Protein AF-A0A395IXB1-F1 (afdb_monomer)

Nearest PDB structures (foldseek):
  1s94-assembly2_B  TM=4.968E-01  e=2.490E+00  Doryteuthis pealeii
  7qx7-assembly1_A  TM=4.124E-01  e=5.876E+00  Bacillus thuringiensis serovar israelensis
  2ap3-assembly1_A  TM=2.739E-01  e=7.040E+00  Staphylococcus aureus subsp. aureus MW2

Solvent-accessible surface area (backbone atoms only — not comparable to full-atom values): 16234 Å² total; per-residue (Å²): 111,73,66,59,57,51,54,52,48,51,44,51,74,68,55,58,34,49,57,77,78,84,78,77,73,70,95,83,60,85,76,54,54,60,57,54,43,51,54,49,51,55,53,42,52,48,25,43,53,53,52,51,48,52,50,52,39,34,54,55,14,61,78,65,77,43,56,46,79,78,56,55,93,56,33,45,28,34,50,63,71,61,66,71,60,71,67,39,90,42,40,69,53,30,52,50,49,51,46,67,74,49,72,83,54,80,64,71,79,50,80,86,55,98,66,72,78,81,81,48,66,14,62,39,53,51,50,49,29,52,77,65,68,50,43,67,82,44,65,92,70,65,49,60,66,56,56,48,57,56,49,44,60,55,44,31,54,46,41,54,48,51,54,61,54,55,69,71,72,74,74,91,66,98,64,64,78,67,54,52,56,56,50,53,53,50,51,53,52,48,54,53,52,52,50,52,51,50,52,51,47,59,58,47,48,56,48,44,73,76,43,75,79,44,63,62,52,39,55,38,50,44,53,49,40,56,50,49,45,57,74,74,44,54,70,70,54,54,49,37,56,74,69,68,45,92,73,81,52,61,74,57,50,64,80,32,80,86,55,61,70,68,58,53,51,52,49,50,52,53,44,51,54,48,50,78,71,90

Foldseek 3Di:
DVVLLVVVVVCVVVVLQPEDDFDDDPLPDDDDLQVLLVVVLVLLVSQVVVLVSLLVQLVVCLVVVHARPDDLVSNQRAHHDDPLLNPDPGSVSNLVCLCVVPVPPCPVVPVSDPGDRPRHGTLSRQLVCLVVVNCVVCQPVADLSSLLSVVNVLLNLLSVLVVQLVVLQDDPDDDPPPSVVSLVVSLVSLVVSVVSLVVSVVSLVSVCVVPVPPPSSLVSLLSSLSSVLSSLDDPVLVVCVVVVPPNPCSRNCSSCVPDDPVVSVVVNVVSVVSNVVD

Structure (mmCIF, N/CA/C/O backbone):
data_AF-A0A395IXB1-F1
#
_entry.id   AF-A0A395IXB1-F1
#
loop_
_atom_site.group_PDB
_atom_site.id
_atom_site.type_symbol
_atom_site.label_atom_id
_atom_site.label_alt_id
_atom_site.label_comp_id
_atom_site.label_asym_id
_atom_site.label_entity_id
_atom_site.label_seq_id
_atom_site.pdbx_PDB_ins_code
_atom_site.Cartn_x
_atom_site.Cartn_y
_atom_site.Cartn_z
_atom_site.occupancy
_atom_site.B_iso_or_equiv
_atom_site.auth_seq_id
_atom_site.auth_comp_id
_atom_site.auth_asym_id
_atom_site.auth_atom_id
_atom_site.pdbx_PDB_model_num
ATOM 1 N N . MET A 1 1 ? -1.616 -18.791 7.287 1.00 59.06 1 MET A N 1
ATOM 2 C CA . MET A 1 1 ? -0.780 -17.790 7.992 1.00 59.06 1 MET A CA 1
ATOM 3 C C . MET A 1 1 ? 0.713 -18.123 8.025 1.00 59.06 1 MET A C 1
ATOM 5 O O . MET A 1 1 ? 1.477 -17.311 7.525 1.00 59.06 1 MET A O 1
ATOM 9 N N . ALA A 1 2 ? 1.160 -19.288 8.520 1.00 69.25 2 ALA A N 1
ATOM 10 C CA . ALA A 1 2 ? 2.601 -19.591 8.654 1.00 69.25 2 ALA A CA 1
ATOM 11 C C . ALA A 1 2 ? 3.404 -19.528 7.332 1.00 69.25 2 ALA A C 1
ATOM 13 O O . ALA A 1 2 ? 4.511 -19.000 7.299 1.00 69.25 2 ALA A O 1
ATOM 14 N N . GLN A 1 3 ? 2.822 -19.999 6.222 1.00 83.19 3 GLN A N 1
ATOM 15 C CA . GLN A 1 3 ? 3.473 -19.970 4.904 1.00 83.19 3 GLN A CA 1
ATOM 16 C C . GLN A 1 3 ? 3.684 -18.542 4.368 1.00 83.19 3 GLN A C 1
ATOM 18 O O . GLN A 1 3 ? 4.728 -18.260 3.793 1.00 83.19 3 GLN A O 1
ATOM 23 N N . ARG A 1 4 ? 2.741 -17.619 4.616 1.00 86.25 4 ARG A N 1
ATOM 24 C CA . ARG A 1 4 ? 2.852 -16.202 4.216 1.00 86.25 4 ARG A CA 1
ATOM 25 C C . ARG A 1 4 ? 4.072 -15.546 4.865 1.00 86.25 4 ARG A C 1
ATOM 27 O O . ARG A 1 4 ? 4.887 -14.959 4.165 1.00 86.25 4 ARG A O 1
ATOM 34 N N . GLY A 1 5 ? 4.233 -15.712 6.179 1.00 87.31 5 GLY A N 1
ATOM 35 C CA . GLY A 1 5 ? 5.394 -15.184 6.904 1.00 87.31 5 GLY A CA 1
ATOM 36 C C . GLY A 1 5 ? 6.724 -15.738 6.381 1.00 87.31 5 GLY A C 1
ATOM 37 O O . GLY A 1 5 ? 7.683 -14.986 6.235 1.00 87.31 5 GLY A O 1
ATOM 38 N N . MET A 1 6 ? 6.768 -17.025 6.020 1.00 90.44 6 MET 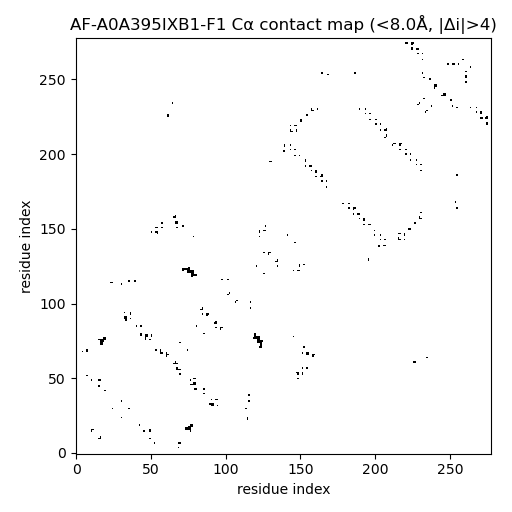A N 1
ATOM 39 C CA . MET A 1 6 ? 7.956 -17.654 5.433 1.00 90.44 6 MET A CA 1
ATOM 40 C C . MET A 1 6 ? 8.351 -17.016 4.092 1.00 90.44 6 MET A C 1
ATOM 42 O O . MET A 1 6 ? 9.514 -16.659 3.914 1.00 90.44 6 MET A O 1
ATOM 46 N N . TYR A 1 7 ? 7.406 -16.829 3.162 1.00 89.88 7 TYR A N 1
ATOM 47 C CA . TYR A 1 7 ? 7.707 -16.221 1.858 1.00 89.88 7 TYR A CA 1
ATOM 48 C C . TYR A 1 7 ? 8.177 -14.767 1.979 1.00 89.88 7 TYR A C 1
ATOM 50 O O . TYR A 1 7 ? 9.114 -14.362 1.294 1.00 89.88 7 TYR A O 1
ATOM 58 N N . LEU A 1 8 ? 7.583 -13.997 2.892 1.00 90.00 8 LEU A N 1
ATOM 59 C CA . LEU A 1 8 ? 7.992 -12.615 3.147 1.00 90.00 8 LEU A CA 1
ATOM 60 C C . LEU A 1 8 ? 9.375 -12.532 3.800 1.00 90.00 8 LEU A C 1
ATOM 62 O O . LEU A 1 8 ? 10.179 -11.675 3.435 1.00 90.00 8 LEU A O 1
ATOM 66 N N . ALA A 1 9 ? 9.694 -13.459 4.707 1.00 90.31 9 ALA A N 1
ATOM 67 C CA . ALA A 1 9 ? 11.038 -13.573 5.260 1.00 90.31 9 ALA A CA 1
ATOM 68 C C . ALA A 1 9 ? 12.064 -13.910 4.167 1.00 90.31 9 ALA A C 1
ATOM 70 O O . ALA A 1 9 ? 13.128 -13.299 4.127 1.00 90.31 9 ALA A O 1
ATOM 71 N N . MET A 1 10 ? 11.742 -14.817 3.235 1.00 92.50 10 MET A N 1
ATOM 72 C CA . MET A 1 10 ? 12.613 -15.110 2.088 1.00 92.50 10 MET A CA 1
ATOM 73 C C . MET A 1 10 ? 12.845 -13.873 1.212 1.00 92.50 10 MET A C 1
ATOM 75 O O . MET A 1 10 ? 13.986 -13.598 0.850 1.00 92.50 10 MET A O 1
ATOM 79 N N . LEU A 1 11 ? 11.788 -13.106 0.916 1.00 90.81 11 LEU A N 1
ATOM 80 C CA . LEU A 1 11 ? 11.875 -11.852 0.160 1.00 90.81 11 LEU A CA 1
ATOM 81 C C . LEU A 1 11 ? 12.828 -10.858 0.846 1.00 90.81 11 LEU A C 1
ATOM 83 O O . LEU A 1 11 ? 13.720 -10.294 0.211 1.00 90.81 11 LEU A O 1
ATOM 87 N N . LYS A 1 12 ? 12.677 -10.694 2.164 1.00 90.19 12 LYS A N 1
ATOM 88 C CA . LYS A 1 12 ? 13.530 -9.832 2.987 1.00 90.19 12 LYS A CA 1
ATOM 89 C C . LYS A 1 12 ? 14.984 -10.305 3.006 1.00 90.19 12 LYS A C 1
ATOM 91 O O . LYS A 1 12 ? 15.882 -9.510 2.758 1.00 90.19 12 LYS A O 1
ATOM 96 N N . HIS A 1 13 ? 15.229 -11.589 3.262 1.00 91.56 13 HIS A N 1
ATOM 97 C CA . HIS A 1 13 ? 16.582 -12.149 3.338 1.00 91.56 13 HIS A CA 1
ATOM 98 C C . HIS A 1 13 ? 17.301 -12.194 1.986 1.00 91.56 13 HIS A C 1
ATOM 100 O O . HIS A 1 13 ? 18.528 -12.178 1.955 1.00 91.56 13 HIS A O 1
ATOM 106 N N . ALA A 1 14 ? 16.563 -12.182 0.875 1.00 91.31 14 ALA A N 1
ATOM 107 C CA . ALA A 1 14 ? 17.122 -11.979 -0.459 1.00 91.31 14 ALA A CA 1
ATOM 108 C C . ALA A 1 14 ? 17.557 -10.518 -0.720 1.00 91.31 14 ALA A C 1
ATOM 110 O O . ALA A 1 14 ? 17.950 -10.189 -1.840 1.00 91.31 14 ALA A O 1
ATOM 111 N N . GLY A 1 15 ? 17.451 -9.633 0.280 1.00 88.50 15 GLY A N 1
ATOM 112 C CA . GLY A 1 15 ? 17.802 -8.219 0.181 1.00 88.50 15 GLY A CA 1
ATOM 113 C C . GLY A 1 15 ? 16.864 -7.444 -0.733 1.00 88.50 15 GLY A C 1
ATOM 114 O O . GLY A 1 15 ? 17.234 -6.377 -1.204 1.00 88.50 15 GLY A O 1
ATOM 115 N N . MET A 1 16 ? 15.669 -7.968 -1.045 1.00 88.62 16 MET A N 1
ATOM 116 C CA . MET A 1 16 ? 14.826 -7.405 -2.102 1.00 88.62 16 MET A CA 1
ATOM 117 C C . MET A 1 16 ? 14.169 -6.075 -1.740 1.00 88.62 16 MET A C 1
ATOM 119 O O . MET A 1 16 ? 13.825 -5.348 -2.665 1.00 88.62 16 MET A O 1
ATOM 123 N N . LEU A 1 17 ? 14.025 -5.770 -0.445 1.00 87.56 17 LEU A N 1
ATOM 124 C CA . LEU A 1 17 ? 13.373 -4.554 0.063 1.00 87.56 17 LEU A CA 1
ATOM 125 C C . LEU A 1 17 ? 14.317 -3.339 0.125 1.00 87.56 17 LEU A C 1
ATOM 127 O O . LEU A 1 17 ? 13.860 -2.201 0.216 1.00 87.56 17 LEU A O 1
ATOM 131 N N . GLU A 1 18 ? 15.624 -3.579 0.020 1.00 86.56 18 GLU A N 1
ATOM 132 C CA . GLU A 1 18 ? 16.673 -2.558 0.076 1.00 86.56 18 GLU A CA 1
ATOM 133 C C . GLU A 1 18 ? 16.588 -1.576 -1.109 1.00 86.56 18 GLU A C 1
ATOM 135 O O . GLU A 1 18 ? 16.071 -1.942 -2.177 1.00 86.56 18 GLU A O 1
ATOM 140 N N . PRO A 1 19 ? 17.092 -0.337 -0.953 1.00 82.50 19 PRO A N 1
ATOM 141 C CA . PRO A 1 19 ? 17.104 0.642 -2.030 1.00 82.50 19 PRO A CA 1
ATOM 142 C C . PRO A 1 19 ? 18.033 0.189 -3.162 1.00 82.50 19 PRO A C 1
ATOM 144 O O . PRO A 1 19 ? 19.061 -0.455 -2.940 1.00 82.50 19 PRO A O 1
ATOM 147 N N . HIS A 1 20 ? 17.695 0.546 -4.404 1.00 73.25 20 HIS A N 1
ATOM 148 C CA . HIS A 1 20 ? 18.580 0.256 -5.535 1.00 73.25 20 HIS A CA 1
ATOM 149 C C . HIS A 1 20 ? 19.825 1.137 -5.445 1.00 73.25 20 HIS A C 1
ATOM 151 O O . HIS A 1 20 ? 19.722 2.362 -5.450 1.00 73.25 20 HIS A O 1
ATOM 157 N N . ILE A 1 21 ? 21.008 0.519 -5.426 1.00 66.62 21 ILE A N 1
ATOM 158 C CA . ILE A 1 21 ? 22.278 1.247 -5.520 1.00 66.62 21 ILE A CA 1
ATOM 159 C C . ILE A 1 21 ? 22.315 1.962 -6.884 1.00 66.62 21 ILE A C 1
ATOM 161 O O . ILE A 1 21 ? 22.186 1.286 -7.918 1.00 66.62 21 ILE A O 1
ATOM 165 N N . PRO A 1 22 ? 22.494 3.298 -6.926 1.00 59.03 22 PRO A N 1
ATOM 166 C CA . PRO A 1 22 ? 22.710 4.016 -8.173 1.00 59.03 22 PRO A CA 1
ATOM 167 C C . PRO A 1 22 ? 23.957 3.436 -8.839 1.00 59.03 22 PRO A C 1
ATOM 169 O O . PRO A 1 22 ? 25.045 3.472 -8.271 1.00 59.03 22 PRO A O 1
ATOM 172 N N . MET A 1 23 ? 23.802 2.854 -10.029 1.00 53.38 23 MET A N 1
ATOM 173 C CA . MET A 1 23 ? 24.979 2.521 -10.829 1.00 53.38 23 MET A CA 1
ATOM 174 C C . MET A 1 23 ? 25.344 3.794 -11.563 1.00 53.38 23 MET A C 1
ATOM 176 O O . MET A 1 23 ? 24.626 4.183 -12.480 1.00 53.38 23 MET A O 1
ATOM 180 N N . THR A 1 24 ? 26.436 4.425 -11.154 1.00 47.69 24 THR A N 1
ATOM 181 C CA . THR A 1 24 ? 27.186 5.307 -12.036 1.00 47.69 24 THR A CA 1
ATOM 182 C C . THR A 1 24 ? 27.870 4.409 -13.071 1.00 47.69 24 THR A C 1
ATOM 184 O O . THR A 1 24 ? 28.713 3.586 -12.695 1.00 47.69 24 THR A O 1
ATOM 187 N N . PRO A 1 25 ? 27.489 4.451 -14.361 1.00 47.03 25 PRO A N 1
ATOM 188 C CA . PRO A 1 25 ? 28.315 3.822 -15.381 1.00 47.03 25 PRO A CA 1
ATOM 189 C C . PRO A 1 25 ? 29.712 4.457 -15.319 1.00 47.03 25 PRO A C 1
ATOM 191 O O . PRO A 1 25 ? 29.857 5.647 -15.036 1.00 47.03 25 PRO A O 1
ATOM 194 N N . SER A 1 26 ? 30.766 3.659 -15.502 1.00 41.69 26 SER A N 1
ATOM 195 C CA . SER A 1 26 ? 32.121 4.203 -15.528 1.00 41.69 26 SER A CA 1
ATOM 196 C C . SER A 1 26 ? 32.222 5.235 -16.656 1.00 41.69 26 SER A C 1
ATOM 198 O O . SER A 1 26 ? 31.863 4.968 -17.799 1.00 41.69 26 SER A O 1
ATOM 200 N N . PHE A 1 27 ? 32.712 6.424 -16.308 1.00 45.59 27 PHE A N 1
ATOM 201 C CA . PHE A 1 27 ? 32.701 7.668 -17.092 1.00 45.59 27 PHE A CA 1
ATOM 202 C C . PHE A 1 27 ? 33.426 7.649 -18.459 1.00 45.59 27 PHE A C 1
ATOM 204 O O . PHE A 1 27 ? 33.609 8.708 -19.054 1.00 45.59 27 PHE A O 1
ATOM 211 N N . ASN A 1 28 ? 33.846 6.494 -18.984 1.00 45.03 28 ASN A N 1
ATOM 212 C CA . ASN A 1 28 ? 34.729 6.432 -20.154 1.00 45.03 28 ASN A CA 1
ATOM 213 C C . ASN A 1 28 ? 34.104 5.866 -21.439 1.00 45.03 28 ASN A C 1
ATOM 215 O O . ASN A 1 28 ? 34.726 5.996 -22.489 1.00 45.03 28 ASN A O 1
ATOM 219 N N . GLU A 1 29 ? 32.892 5.305 -21.416 1.00 50.97 29 GLU A N 1
ATOM 220 C CA . GLU A 1 29 ? 32.213 4.842 -22.637 1.00 50.97 29 GLU A CA 1
ATOM 221 C C . GLU A 1 29 ? 30.747 5.280 -22.651 1.00 50.97 29 GLU A C 1
ATOM 223 O O . GLU A 1 29 ? 30.056 5.204 -21.636 1.00 50.97 29 GLU A O 1
ATOM 228 N N . ALA A 1 30 ? 30.265 5.742 -23.813 1.00 58.19 30 ALA A N 1
ATOM 229 C CA . ALA A 1 30 ? 28.853 6.054 -24.003 1.00 58.19 30 ALA A CA 1
ATOM 230 C C . ALA A 1 30 ? 28.021 4.815 -23.621 1.00 58.19 30 ALA A C 1
ATOM 232 O O . ALA A 1 30 ? 28.254 3.736 -24.179 1.00 58.19 30 ALA A O 1
ATOM 233 N N . PRO A 1 31 ? 27.083 4.924 -22.665 1.00 63.62 31 PRO A N 1
ATOM 234 C CA . PRO A 1 31 ? 26.408 3.757 -22.133 1.00 63.62 31 PRO A CA 1
ATOM 235 C C . PRO A 1 31 ? 25.598 3.091 -23.245 1.00 63.62 31 PRO A C 1
ATOM 237 O O . PRO A 1 31 ? 24.709 3.699 -23.839 1.00 63.62 31 PRO A O 1
ATOM 240 N N . ASN A 1 32 ? 25.915 1.827 -23.537 1.00 77.75 32 ASN A N 1
ATOM 241 C CA . ASN A 1 32 ? 25.160 1.033 -24.497 1.00 77.75 32 ASN A CA 1
ATOM 242 C C . ASN A 1 32 ? 23.678 1.015 -24.061 1.00 77.75 32 ASN A C 1
ATOM 244 O O . ASN A 1 32 ? 23.389 0.490 -22.978 1.00 77.75 32 ASN A O 1
ATOM 248 N N . PRO A 1 33 ? 22.735 1.545 -24.868 1.00 76.94 33 PRO A N 1
ATOM 249 C CA . PRO A 1 33 ? 21.327 1.642 -24.479 1.00 76.94 33 PRO A CA 1
ATOM 250 C C . PRO A 1 33 ? 20.730 0.270 -24.151 1.00 76.94 33 PRO A C 1
ATOM 252 O O . PRO A 1 33 ? 19.896 0.155 -23.258 1.00 76.94 33 PRO A O 1
ATOM 255 N N . GLU A 1 34 ? 21.218 -0.788 -24.803 1.00 86.12 34 GLU A N 1
ATOM 256 C CA . GLU A 1 34 ? 20.822 -2.171 -24.532 1.00 86.12 34 GLU A CA 1
ATOM 257 C C . GLU A 1 34 ? 21.245 -2.637 -23.131 1.00 86.12 34 GLU A C 1
ATOM 259 O O . GLU A 1 34 ? 20.500 -3.343 -22.451 1.00 86.12 34 GLU A O 1
ATOM 264 N N . MET A 1 35 ? 22.432 -2.230 -22.674 1.00 83.31 35 MET A N 1
ATOM 265 C CA . MET A 1 35 ? 22.921 -2.564 -21.336 1.00 83.31 35 MET A CA 1
ATOM 266 C C . MET A 1 35 ? 22.128 -1.813 -20.263 1.00 83.31 35 MET A C 1
ATOM 268 O O . MET A 1 35 ? 21.673 -2.424 -19.296 1.00 83.31 35 MET A O 1
ATOM 272 N N . VAL A 1 36 ? 21.908 -0.509 -20.455 1.00 81.94 36 VAL A N 1
ATOM 273 C CA . VAL A 1 36 ? 21.129 0.324 -19.522 1.00 81.94 36 VAL A CA 1
ATOM 274 C C . VAL A 1 36 ? 19.695 -0.180 -19.409 1.00 81.94 36 VAL A C 1
ATOM 276 O O . VAL A 1 36 ? 19.193 -0.351 -18.298 1.00 81.94 36 VAL A O 1
ATOM 279 N N . TRP A 1 37 ? 19.059 -0.489 -20.540 1.00 84.75 37 TRP A N 1
ATOM 280 C CA . TRP A 1 37 ? 17.705 -1.029 -20.560 1.00 84.75 37 TRP A CA 1
ATOM 281 C C . TRP A 1 37 ? 17.616 -2.380 -19.840 1.00 84.75 37 TRP A C 1
ATOM 283 O O . TRP A 1 37 ? 16.707 -2.582 -19.038 1.00 84.75 37 TRP A O 1
ATOM 293 N N . LYS A 1 38 ? 18.589 -3.284 -20.030 1.00 88.12 38 LYS A N 1
ATOM 294 C CA . LYS A 1 38 ? 18.637 -4.566 -19.303 1.00 88.12 38 LYS A CA 1
ATOM 295 C C . LYS A 1 38 ? 18.803 -4.388 -17.798 1.00 88.12 38 LYS A C 1
ATOM 297 O O . LYS A 1 38 ? 18.125 -5.078 -17.039 1.00 88.12 38 LYS A O 1
ATOM 302 N N . ILE A 1 39 ? 19.674 -3.479 -17.360 1.00 85.19 39 ILE A N 1
ATOM 303 C CA . ILE A 1 39 ? 19.847 -3.166 -15.934 1.00 85.19 39 ILE A CA 1
ATOM 304 C C . ILE A 1 39 ? 18.542 -2.613 -15.358 1.00 85.19 39 ILE A C 1
ATOM 306 O O . ILE A 1 39 ? 18.077 -3.088 -14.319 1.00 85.19 39 ILE A O 1
ATOM 310 N N . TRP A 1 40 ? 17.935 -1.641 -16.045 1.00 86.69 40 TRP A N 1
ATOM 311 C CA . TRP A 1 40 ? 16.648 -1.076 -15.655 1.00 86.69 40 TRP A CA 1
ATOM 312 C C . TRP A 1 40 ? 15.576 -2.167 -15.554 1.00 86.69 40 TRP A C 1
ATOM 314 O O . TRP A 1 40 ? 14.915 -2.270 -14.528 1.00 86.69 40 TRP A O 1
ATOM 324 N N . LEU A 1 41 ? 15.484 -3.059 -16.543 1.00 89.44 41 LEU A N 1
ATOM 325 C CA . LEU A 1 41 ? 14.510 -4.148 -16.566 1.00 89.44 41 LEU A CA 1
ATOM 326 C C . LEU A 1 41 ? 14.665 -5.100 -15.369 1.00 89.44 41 LEU A C 1
ATOM 328 O O . LEU A 1 41 ? 13.669 -5.570 -14.825 1.00 89.44 41 LEU A O 1
ATOM 332 N N . GLN A 1 42 ? 15.897 -5.398 -14.942 1.00 89.44 42 GLN A N 1
ATOM 333 C CA . GLN A 1 42 ? 16.133 -6.228 -13.753 1.00 89.44 42 GLN A CA 1
ATOM 334 C C . GLN A 1 42 ? 15.704 -5.524 -12.461 1.00 89.44 42 GLN A C 1
ATOM 336 O O . GLN A 1 42 ? 15.101 -6.151 -11.588 1.00 89.44 42 GLN A O 1
ATOM 341 N N . ARG A 1 43 ? 15.966 -4.218 -12.349 1.00 87.62 43 ARG A N 1
ATOM 342 C CA . ARG A 1 43 ? 15.501 -3.407 -11.214 1.00 87.62 43 ARG A CA 1
ATOM 343 C C . ARG A 1 43 ? 13.979 -3.327 -11.175 1.00 87.62 43 ARG A C 1
ATOM 345 O O . ARG A 1 43 ? 13.389 -3.557 -10.125 1.00 87.62 43 ARG A O 1
ATOM 352 N N . GLU A 1 44 ? 13.363 -3.093 -12.326 1.00 90.44 44 GLU A N 1
ATOM 353 C CA . GLU A 1 44 ? 11.915 -2.989 -12.483 1.00 90.44 44 GLU A CA 1
ATOM 354 C C . GLU A 1 44 ? 11.214 -4.311 -12.143 1.00 90.44 44 GLU A C 1
ATOM 356 O O . GLU A 1 44 ? 10.241 -4.323 -11.390 1.00 90.44 44 GLU A O 1
ATOM 361 N N . LYS A 1 45 ? 11.765 -5.451 -12.591 1.00 91.50 45 LYS A N 1
ATOM 362 C CA . LYS A 1 45 ? 11.311 -6.797 -12.188 1.00 91.50 45 LYS A CA 1
ATOM 363 C C . LYS A 1 45 ? 11.276 -6.959 -10.674 1.00 91.50 45 LYS A C 1
ATOM 365 O O . LYS A 1 45 ? 10.293 -7.461 -10.130 1.00 91.50 45 LYS A O 1
ATOM 370 N N . ARG A 1 46 ? 12.352 -6.545 -10.001 1.00 91.31 46 ARG A N 1
ATOM 371 C CA . ARG A 1 46 ? 12.463 -6.620 -8.544 1.00 91.31 46 ARG A CA 1
ATOM 372 C C . ARG A 1 46 ? 11.444 -5.708 -7.863 1.00 91.31 46 ARG A C 1
ATOM 374 O O . ARG A 1 46 ? 10.729 -6.190 -6.990 1.00 91.31 46 ARG A O 1
ATOM 381 N N . SER A 1 47 ? 11.340 -4.446 -8.281 1.00 92.19 47 SER A N 1
ATOM 382 C CA . SER A 1 47 ? 10.361 -3.496 -7.739 1.00 92.19 47 SER A CA 1
ATOM 383 C C . SER A 1 47 ? 8.933 -4.028 -7.880 1.00 92.19 47 SER A C 1
ATOM 385 O O . SER A 1 47 ? 8.225 -4.158 -6.883 1.00 92.19 47 SER A O 1
ATOM 387 N N . ARG A 1 48 ? 8.530 -4.449 -9.085 1.00 94.00 48 ARG A N 1
ATOM 388 C CA . ARG A 1 48 ? 7.202 -5.036 -9.338 1.00 94.00 48 ARG A CA 1
ATOM 389 C C . ARG A 1 48 ? 6.926 -6.255 -8.465 1.00 94.00 48 ARG A C 1
ATOM 391 O O . ARG A 1 48 ? 5.845 -6.360 -7.897 1.00 94.00 48 ARG A O 1
ATOM 398 N N . LEU A 1 49 ? 7.901 -7.152 -8.308 1.00 93.62 49 LEU A N 1
ATOM 399 C CA . LEU A 1 49 ? 7.745 -8.332 -7.458 1.00 93.62 49 LEU A CA 1
ATOM 400 C C . LEU A 1 49 ? 7.534 -7.958 -5.983 1.00 93.62 49 LEU A C 1
ATOM 402 O O . LEU A 1 49 ? 6.626 -8.495 -5.353 1.00 93.62 49 LEU A O 1
ATOM 406 N N . VAL A 1 50 ? 8.325 -7.027 -5.442 1.00 94.25 50 VAL A N 1
ATOM 407 C CA . VAL A 1 50 ? 8.178 -6.559 -4.052 1.00 94.25 50 VAL A CA 1
ATOM 408 C C . VAL A 1 50 ? 6.803 -5.937 -3.830 1.00 94.25 50 VAL A C 1
ATOM 410 O O . VAL A 1 50 ? 6.100 -6.322 -2.899 1.00 94.25 50 VAL A O 1
ATOM 413 N N . TYR A 1 51 ? 6.381 -5.022 -4.701 1.00 95.12 51 TYR A N 1
ATOM 414 C CA . TYR A 1 51 ? 5.109 -4.323 -4.527 1.00 95.12 51 TYR A CA 1
ATOM 415 C C . TYR A 1 51 ? 3.883 -5.202 -4.797 1.00 95.12 51 TYR A C 1
ATOM 417 O O . TYR A 1 51 ? 2.857 -5.016 -4.147 1.00 95.12 51 TYR A O 1
ATOM 425 N N . ASN A 1 52 ? 4.000 -6.229 -5.643 1.00 94.38 52 ASN A N 1
ATOM 426 C CA . ASN A 1 52 ? 2.978 -7.273 -5.738 1.00 94.38 52 ASN A CA 1
ATOM 427 C C . ASN A 1 52 ? 2.822 -8.025 -4.410 1.00 94.38 52 ASN A C 1
ATOM 429 O O . ASN A 1 52 ? 1.698 -8.271 -3.977 1.00 94.38 52 ASN A O 1
ATOM 433 N N . TRP A 1 53 ? 3.927 -8.341 -3.725 1.00 94.44 53 TRP A N 1
ATOM 434 C CA . TRP A 1 53 ? 3.858 -8.933 -2.388 1.00 94.44 53 TRP A CA 1
ATOM 435 C C . TRP A 1 53 ? 3.246 -7.984 -1.361 1.00 94.44 53 TRP A C 1
ATOM 437 O O . TRP A 1 53 ? 2.488 -8.456 -0.527 1.00 94.44 53 TRP A O 1
ATOM 447 N N . VAL A 1 54 ? 3.501 -6.674 -1.440 1.00 95.12 54 VAL A N 1
ATOM 448 C CA . VAL A 1 54 ? 2.846 -5.670 -0.576 1.00 95.12 54 VAL A CA 1
ATOM 449 C C . VAL A 1 54 ? 1.328 -5.669 -0.764 1.00 95.12 54 VAL A C 1
ATOM 451 O O . VAL A 1 54 ? 0.594 -5.666 0.223 1.00 95.12 54 VAL A O 1
ATOM 454 N N . ILE A 1 55 ? 0.851 -5.737 -2.010 1.00 94.50 55 ILE A N 1
ATOM 455 C CA . ILE A 1 55 ? -0.585 -5.809 -2.317 1.00 94.50 55 ILE A CA 1
ATOM 456 C C . ILE A 1 55 ? -1.195 -7.099 -1.759 1.00 94.50 55 ILE A C 1
ATOM 458 O O . ILE A 1 55 ? -2.184 -7.047 -1.031 1.00 94.50 55 ILE A O 1
ATOM 462 N N . VAL A 1 56 ? -0.579 -8.252 -2.039 1.00 93.75 56 VAL A N 1
ATOM 463 C CA . VAL A 1 56 ? -1.057 -9.555 -1.547 1.00 93.75 56 VAL A CA 1
ATOM 464 C C . VAL A 1 56 ? -1.052 -9.603 -0.017 1.00 93.75 56 VAL A C 1
ATOM 466 O O . VAL A 1 56 ? -1.994 -10.103 0.595 1.00 93.75 56 VAL A O 1
ATOM 469 N N . ASP A 1 57 ? -0.002 -9.070 0.610 1.00 94.50 57 ASP A N 1
ATOM 470 C CA . ASP A 1 57 ? 0.128 -8.957 2.060 1.00 94.50 57 ASP A CA 1
ATOM 471 C C . ASP A 1 57 ? -1.033 -8.151 2.652 1.00 94.50 57 ASP A C 1
ATOM 473 O O . ASP A 1 57 ? -1.679 -8.608 3.593 1.00 94.50 57 ASP A O 1
ATOM 477 N N . GLN A 1 58 ? -1.345 -6.996 2.062 1.00 94.12 58 GLN A N 1
ATOM 478 C CA . GLN A 1 58 ? -2.442 -6.138 2.495 1.00 94.12 58 GLN A CA 1
ATOM 479 C C . GLN A 1 58 ? -3.808 -6.811 2.351 1.00 94.12 58 GLN A C 1
ATOM 481 O O . GLN A 1 58 ? -4.575 -6.824 3.314 1.00 94.12 58 GLN A O 1
ATOM 486 N N . GLU A 1 59 ? -4.112 -7.347 1.168 1.00 91.94 59 GLU A N 1
ATOM 487 C CA . GLU A 1 59 ? -5.417 -7.937 0.857 1.00 91.94 59 GLU A CA 1
ATOM 488 C C . GLU A 1 59 ? -5.685 -9.144 1.763 1.00 91.94 59 GLU A C 1
ATOM 490 O O . GLU A 1 59 ? -6.719 -9.199 2.427 1.00 91.94 59 GLU A O 1
ATOM 495 N N . LEU A 1 60 ? -4.715 -10.058 1.901 1.00 91.75 60 LEU A N 1
ATOM 496 C CA . LEU A 1 60 ? -4.831 -11.191 2.826 1.00 91.75 60 LEU A CA 1
ATOM 497 C C . LEU A 1 60 ? -4.997 -10.733 4.275 1.00 91.75 60 LEU A C 1
ATOM 499 O O . LEU A 1 60 ? -5.769 -11.326 5.026 1.00 91.75 60 LEU A O 1
ATOM 503 N N . SER A 1 61 ? -4.271 -9.695 4.684 1.00 91.38 61 SER A N 1
ATOM 504 C CA . SER A 1 61 ? -4.418 -9.134 6.023 1.00 91.38 61 SER A CA 1
ATOM 505 C C . SER A 1 61 ? -5.812 -8.594 6.281 1.00 91.38 61 SER A C 1
ATOM 507 O O . SER A 1 61 ? -6.369 -8.863 7.341 1.00 91.38 61 SER A O 1
ATOM 509 N N . LEU A 1 62 ? -6.382 -7.896 5.303 1.00 88.00 62 LEU A N 1
ATOM 510 C CA . LEU A 1 62 ? -7.710 -7.308 5.394 1.00 88.00 62 LEU A CA 1
ATOM 511 C C . LEU A 1 62 ? -8.787 -8.393 5.506 1.00 88.00 62 LEU A C 1
ATOM 513 O O . LEU A 1 62 ? -9.631 -8.322 6.392 1.00 88.00 62 LEU A O 1
ATOM 517 N N . PHE A 1 63 ? -8.704 -9.446 4.685 1.00 84.69 63 PHE A N 1
ATOM 518 C CA . PHE A 1 63 ? -9.640 -10.579 4.739 1.00 84.69 63 PHE A CA 1
ATOM 519 C C . PHE A 1 63 ? -9.586 -11.371 6.044 1.00 84.69 63 PHE A C 1
ATOM 521 O O . PHE A 1 63 ? -10.567 -12.008 6.423 1.00 84.69 63 PHE A O 1
ATOM 528 N N . HIS A 1 64 ? -8.438 -11.373 6.712 1.00 84.75 64 HIS A N 1
ATOM 529 C CA . HIS A 1 64 ? -8.246 -12.099 7.960 1.00 84.75 64 HIS A CA 1
ATOM 530 C C . HIS A 1 64 ? -8.306 -11.208 9.203 1.00 84.75 64 HIS A C 1
ATOM 532 O O . HIS A 1 64 ? -8.037 -11.711 10.290 1.00 84.75 64 HIS A O 1
ATOM 538 N N . ASP A 1 65 ? -8.616 -9.919 9.046 1.00 82.25 65 ASP A N 1
ATOM 539 C CA . ASP A 1 65 ? -8.603 -8.921 10.121 1.00 82.25 65 ASP A CA 1
ATOM 540 C C . ASP A 1 65 ? -7.287 -8.936 10.934 1.00 82.25 65 ASP A C 1
ATOM 542 O O . ASP A 1 65 ? -7.248 -8.986 12.163 1.00 82.25 65 ASP A O 1
ATOM 546 N N . THR A 1 66 ? -6.158 -8.963 10.219 1.00 87.31 66 THR A N 1
ATOM 547 C CA . THR A 1 66 ? -4.805 -8.985 10.800 1.00 87.31 66 THR A CA 1
ATOM 548 C C . THR A 1 66 ? -3.958 -7.848 10.252 1.00 87.31 66 THR A C 1
ATOM 550 O O . THR A 1 66 ? -4.112 -7.450 9.102 1.00 87.31 66 THR A O 1
ATOM 553 N N . ALA A 1 67 ? -2.989 -7.365 11.031 1.00 89.56 67 ALA A N 1
ATOM 554 C CA . ALA A 1 67 ? -2.035 -6.372 10.542 1.00 89.56 67 ALA A CA 1
ATOM 555 C C . ALA A 1 67 ? -1.215 -6.925 9.354 1.00 89.56 67 ALA A C 1
ATOM 557 O O . ALA A 1 67 ? -0.820 -8.097 9.390 1.00 89.56 67 ALA A O 1
ATOM 558 N N . PRO A 1 68 ? -0.944 -6.119 8.307 1.00 93.00 68 PRO A N 1
ATOM 559 C CA . PRO A 1 68 ? 0.057 -6.443 7.294 1.00 93.00 68 PRO A CA 1
ATOM 560 C C . PRO A 1 68 ? 1.411 -6.788 7.929 1.00 93.00 68 PRO A C 1
ATOM 562 O O . PRO A 1 68 ? 1.791 -6.202 8.943 1.00 93.00 68 PRO A O 1
ATOM 565 N N . ILE A 1 69 ? 2.128 -7.751 7.347 1.00 92.25 69 ILE A N 1
ATOM 566 C CA . ILE A 1 69 ? 3.367 -8.305 7.917 1.00 92.25 69 ILE A CA 1
ATOM 567 C C . ILE A 1 69 ? 4.582 -7.489 7.471 1.00 92.25 69 ILE A C 1
ATOM 569 O O . ILE A 1 69 ? 5.543 -7.346 8.228 1.00 92.25 69 ILE A O 1
ATOM 573 N N . ILE A 1 70 ? 4.571 -6.975 6.239 1.00 91.50 70 ILE A N 1
ATOM 574 C CA . ILE A 1 70 ? 5.702 -6.214 5.700 1.00 91.50 70 ILE A CA 1
ATOM 575 C C . ILE A 1 70 ? 5.783 -4.864 6.416 1.00 91.50 70 ILE A C 1
ATOM 577 O O . ILE A 1 70 ? 4.822 -4.100 6.410 1.00 91.50 70 ILE A O 1
ATOM 581 N N . SER A 1 71 ? 6.936 -4.536 6.999 1.00 90.94 71 SER A N 1
ATOM 582 C CA . SER A 1 71 ? 7.131 -3.220 7.608 1.00 90.94 71 SER A CA 1
ATOM 583 C C . SER A 1 71 ? 7.369 -2.151 6.546 1.00 90.94 71 SER A C 1
ATOM 585 O O . SER A 1 71 ? 8.264 -2.278 5.708 1.00 90.94 71 SER A O 1
ATOM 587 N N . ILE A 1 72 ? 6.639 -1.039 6.643 1.00 91.94 72 ILE A N 1
ATOM 588 C CA . ILE A 1 72 ? 6.840 0.135 5.788 1.00 91.94 72 ILE A CA 1
ATOM 589 C C . ILE A 1 72 ? 8.257 0.709 5.902 1.00 91.94 72 ILE A C 1
ATOM 591 O O . ILE A 1 72 ? 8.806 1.185 4.915 1.00 91.94 72 ILE A O 1
ATOM 595 N N . THR A 1 73 ? 8.880 0.628 7.080 1.00 90.12 73 THR A N 1
ATOM 596 C CA . THR A 1 73 ? 10.229 1.171 7.309 1.00 90.12 73 THR A CA 1
ATOM 597 C C . THR A 1 73 ? 11.313 0.398 6.568 1.00 90.12 73 THR A C 1
ATOM 599 O O . THR A 1 73 ? 12.411 0.911 6.408 1.00 90.12 73 THR A O 1
ATOM 602 N N . GLU A 1 74 ? 11.020 -0.832 6.144 1.00 89.00 74 GLU A N 1
ATOM 603 C CA . GLU A 1 74 ? 11.946 -1.691 5.402 1.00 89.00 74 GLU A CA 1
ATOM 604 C C . GLU A 1 74 ? 11.739 -1.579 3.883 1.00 89.00 74 GLU A C 1
ATOM 606 O O . GLU A 1 74 ? 12.588 -2.026 3.119 1.00 89.00 74 GLU A O 1
ATOM 611 N N . LEU A 1 75 ? 10.630 -0.976 3.432 1.00 91.19 75 LEU A N 1
ATOM 612 C CA . LEU A 1 75 ? 10.284 -0.804 2.018 1.00 91.19 75 LEU A CA 1
ATOM 613 C C . LEU A 1 75 ? 10.989 0.414 1.411 1.00 91.19 75 LEU A C 1
ATOM 615 O O . LEU A 1 75 ? 10.375 1.446 1.126 1.00 91.19 75 LEU A O 1
ATOM 619 N N . GLU A 1 76 ? 12.293 0.277 1.195 1.00 89.38 76 GLU A N 1
ATOM 620 C CA . GLU A 1 76 ? 13.136 1.305 0.578 1.00 89.38 76 GLU A CA 1
ATOM 621 C C . GLU A 1 76 ? 13.320 1.113 -0.936 1.00 89.38 76 GLU A C 1
ATOM 623 O O . GLU A 1 76 ? 13.812 2.008 -1.624 1.00 89.38 76 GLU A O 1
ATOM 628 N N . THR A 1 77 ? 12.871 -0.018 -1.483 1.00 90.44 77 THR A N 1
ATOM 629 C CA . THR A 1 77 ? 12.845 -0.268 -2.930 1.00 90.44 77 THR A CA 1
ATOM 630 C C . THR A 1 77 ? 11.979 0.776 -3.646 1.00 90.44 77 THR A C 1
ATOM 632 O O . THR A 1 77 ? 10.854 1.039 -3.206 1.00 90.44 77 THR A O 1
ATOM 635 N N . PRO A 1 78 ? 12.444 1.365 -4.761 1.00 89.31 78 PRO A N 1
ATOM 636 C CA . PRO A 1 78 ? 11.658 2.338 -5.511 1.00 89.31 78 PRO A CA 1
ATOM 637 C C . PRO A 1 78 ? 10.422 1.688 -6.121 1.00 89.31 78 PRO A C 1
ATOM 639 O O . PRO A 1 78 ? 10.444 0.502 -6.475 1.00 89.31 78 PRO A O 1
ATOM 642 N N . MET A 1 79 ? 9.353 2.472 -6.220 1.00 88.94 79 MET A N 1
ATOM 643 C CA . MET A 1 79 ? 8.080 2.018 -6.767 1.00 88.94 79 MET A CA 1
ATOM 644 C C . MET A 1 79 ? 8.190 1.558 -8.230 1.00 88.94 79 MET A C 1
ATOM 646 O O . MET A 1 79 ? 9.197 1.832 -8.888 1.00 88.94 79 MET A O 1
ATOM 650 N N . PRO A 1 80 ? 7.219 0.753 -8.707 1.00 90.94 80 PRO A N 1
ATOM 651 C CA . PRO A 1 80 ? 7.219 0.281 -10.082 1.00 90.94 80 PRO A CA 1
ATOM 652 C C . PRO A 1 80 ? 7.024 1.425 -11.073 1.00 90.94 80 PRO A C 1
ATOM 654 O O . PRO A 1 80 ? 6.049 2.171 -10.970 1.00 90.94 80 PRO A O 1
ATOM 657 N N . GLY A 1 81 ? 7.901 1.450 -12.074 1.00 83.88 81 GLY A N 1
ATOM 658 C CA . GLY A 1 81 ? 7.878 2.382 -13.184 1.00 83.88 81 GLY A CA 1
ATOM 659 C C . GLY A 1 81 ? 6.598 2.353 -14.012 1.00 83.88 81 GLY A C 1
ATOM 660 O O . GLY A 1 81 ? 5.824 1.390 -14.005 1.00 83.88 81 GLY A O 1
ATOM 661 N N . LEU A 1 82 ? 6.427 3.405 -14.816 1.00 84.94 82 LEU A N 1
ATOM 662 C CA . LEU A 1 82 ? 5.338 3.525 -15.787 1.00 84.94 82 LEU A CA 1
ATOM 663 C C . LEU A 1 82 ? 5.201 2.282 -16.675 1.00 84.94 82 LEU A C 1
ATOM 665 O O . LEU A 1 82 ? 6.178 1.752 -17.210 1.00 84.94 82 LEU A O 1
ATOM 669 N N . GLU A 1 83 ? 3.956 1.874 -16.916 1.00 88.75 83 GLU A N 1
ATOM 670 C CA . GLU A 1 83 ? 3.654 0.654 -17.668 1.00 88.75 83 GLU A CA 1
ATOM 671 C C . GLU A 1 83 ? 4.174 0.699 -19.112 1.00 88.75 83 GLU A C 1
ATOM 673 O O . GLU A 1 83 ? 4.650 -0.305 -19.635 1.00 88.75 83 GLU A O 1
ATOM 678 N N . CYS A 1 84 ? 4.177 1.873 -19.748 1.00 89.31 84 CYS A N 1
ATOM 679 C CA . CYS A 1 84 ? 4.724 2.042 -21.096 1.00 89.31 84 CYS A CA 1
ATOM 680 C C . CYS A 1 84 ? 6.228 1.728 -21.177 1.00 89.31 84 CYS A C 1
ATOM 682 O O . CYS A 1 84 ? 6.678 1.170 -22.176 1.00 89.31 84 CYS A O 1
ATOM 684 N N . LEU A 1 85 ? 7.000 2.026 -20.124 1.00 88.81 85 LEU A N 1
ATOM 685 C CA . LEU A 1 85 ? 8.424 1.690 -20.056 1.00 88.81 85 LEU A CA 1
ATOM 686 C C . LEU A 1 85 ? 8.628 0.183 -19.894 1.00 88.81 85 LEU A C 1
ATOM 688 O O . LEU A 1 85 ? 9.544 -0.383 -20.491 1.00 88.81 85 LEU A O 1
ATOM 692 N N . TRP A 1 86 ? 7.769 -0.468 -19.106 1.00 91.75 86 TRP A N 1
ATOM 693 C CA . TRP A 1 86 ? 7.816 -1.911 -18.870 1.00 91.75 86 TRP A CA 1
ATOM 694 C C . TRP A 1 86 ? 7.454 -2.725 -20.117 1.00 91.75 86 TRP A C 1
ATOM 696 O O . TRP A 1 86 ? 8.073 -3.754 -20.386 1.00 91.75 86 TRP A O 1
ATOM 706 N N . LEU A 1 87 ? 6.487 -2.243 -20.900 1.00 93.31 87 LEU A N 1
ATOM 707 C CA . LEU A 1 87 ? 6.001 -2.902 -22.114 1.00 93.31 87 LEU A CA 1
ATOM 708 C C . LEU A 1 87 ? 6.862 -2.646 -23.362 1.00 93.31 87 LEU A C 1
ATOM 710 O O . LEU A 1 87 ? 6.584 -3.226 -24.415 1.00 93.31 87 LEU A O 1
ATOM 714 N N . ALA A 1 88 ? 7.890 -1.798 -23.269 1.00 92.62 88 ALA A N 1
ATOM 715 C CA . ALA A 1 88 ? 8.797 -1.529 -24.380 1.00 92.62 88 ALA A CA 1
ATOM 716 C C . ALA A 1 88 ? 9.449 -2.831 -24.882 1.00 92.62 88 ALA A C 1
ATOM 718 O O . ALA A 1 88 ? 9.941 -3.644 -24.098 1.00 92.62 88 ALA A O 1
ATOM 719 N N . LYS A 1 89 ? 9.484 -3.036 -26.202 1.00 92.00 89 LYS A N 1
ATOM 720 C CA . LYS A 1 89 ? 9.987 -4.276 -26.823 1.00 92.00 89 LYS A CA 1
ATOM 721 C C . LYS A 1 89 ? 11.474 -4.221 -27.155 1.00 92.00 89 LYS A C 1
ATOM 723 O O . LYS A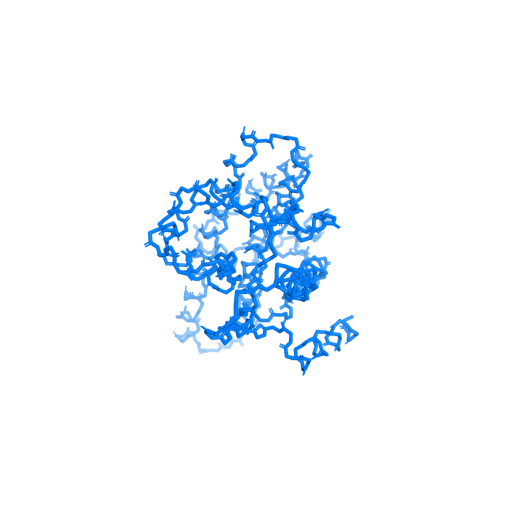 1 89 ? 12.065 -5.243 -27.493 1.00 92.00 89 LYS A O 1
ATOM 728 N N . SER A 1 90 ? 12.071 -3.033 -27.108 1.00 91.44 90 SER A N 1
ATOM 729 C CA . SER A 1 90 ? 13.483 -2.816 -27.423 1.00 91.44 90 SER A CA 1
ATOM 730 C C . SER A 1 90 ? 14.067 -1.656 -26.622 1.00 91.44 90 SER A C 1
ATOM 732 O O . SER A 1 90 ? 13.344 -0.730 -26.249 1.00 91.44 90 SER A O 1
ATOM 734 N N . ALA A 1 91 ? 15.391 -1.649 -26.445 1.00 88.75 91 ALA A N 1
ATOM 735 C CA . ALA A 1 91 ? 16.102 -0.548 -25.794 1.00 88.75 91 ALA A CA 1
ATOM 736 C C . ALA A 1 91 ? 15.868 0.802 -26.482 1.00 88.75 91 ALA A C 1
ATOM 738 O O . ALA A 1 91 ? 15.753 1.829 -25.819 1.00 88.75 91 ALA A O 1
ATOM 739 N N . ASN A 1 92 ? 15.754 0.801 -27.813 1.00 88.31 92 ASN A N 1
ATOM 740 C CA . ASN A 1 92 ? 15.506 2.013 -28.593 1.00 88.31 92 ASN A CA 1
ATOM 741 C C . ASN A 1 92 ? 14.098 2.573 -28.359 1.00 88.31 92 ASN A C 1
ATOM 743 O O . ASN A 1 92 ? 13.919 3.786 -28.299 1.00 88.31 92 ASN A O 1
ATOM 747 N N . GLU A 1 93 ? 13.094 1.702 -28.246 1.00 91.00 93 GLU A N 1
ATOM 748 C CA . GLU A 1 93 ? 11.727 2.101 -27.903 1.00 91.00 93 GLU A CA 1
ATOM 749 C C . GLU A 1 93 ? 11.660 2.628 -26.469 1.00 91.00 93 GLU A C 1
ATOM 751 O O . GLU A 1 93 ? 11.147 3.721 -26.248 1.00 91.00 93 GLU A O 1
ATOM 756 N N . TRP A 1 94 ? 12.270 1.911 -25.521 1.00 89.62 94 TRP A N 1
ATOM 757 C CA . TRP A 1 94 ? 12.376 2.344 -24.129 1.00 89.62 94 TRP A CA 1
ATOM 758 C C . TRP A 1 94 ? 13.026 3.729 -24.015 1.00 89.62 94 TRP A C 1
ATOM 760 O O . TRP A 1 94 ? 12.446 4.625 -23.410 1.00 89.62 94 TRP A O 1
ATOM 770 N N . ALA A 1 95 ? 14.172 3.949 -24.667 1.00 84.44 95 ALA A N 1
ATOM 771 C CA . ALA A 1 95 ? 14.877 5.230 -24.635 1.00 84.44 95 ALA A CA 1
ATOM 772 C C . ALA A 1 95 ? 14.039 6.380 -25.220 1.00 84.44 95 ALA A C 1
ATOM 774 O O . ALA A 1 95 ? 14.044 7.483 -24.674 1.00 84.44 95 ALA A O 1
ATOM 775 N N . LYS A 1 96 ? 13.272 6.122 -26.291 1.00 87.31 96 LYS A N 1
ATOM 776 C CA . LYS A 1 96 ? 12.333 7.106 -26.853 1.00 87.31 96 LYS A CA 1
ATOM 777 C C . LYS A 1 96 ? 11.222 7.458 -25.868 1.00 87.31 96 LYS A C 1
ATOM 779 O O . LYS A 1 96 ? 10.913 8.637 -25.726 1.00 87.31 96 LYS A O 1
ATOM 784 N N . ILE A 1 97 ? 10.644 6.466 -25.188 1.00 86.44 97 ILE A N 1
ATOM 785 C CA . ILE A 1 97 ? 9.588 6.688 -24.191 1.00 86.44 97 ILE A CA 1
ATOM 786 C C . ILE A 1 97 ? 10.145 7.465 -22.995 1.00 86.44 97 ILE A C 1
ATOM 788 O O . ILE A 1 97 ? 9.514 8.428 -22.564 1.00 86.44 97 ILE A O 1
ATOM 792 N N . VAL A 1 98 ? 11.336 7.108 -22.496 1.00 82.50 98 VAL A N 1
ATOM 793 C CA . VAL A 1 98 ? 12.032 7.864 -21.439 1.00 82.50 98 VAL A CA 1
ATOM 794 C C . VAL A 1 98 ? 12.203 9.318 -21.871 1.00 82.50 98 VAL A C 1
ATOM 796 O O . VAL A 1 98 ? 11.796 10.222 -21.149 1.00 82.50 98 VAL A O 1
ATOM 799 N N . GLN A 1 99 ? 12.728 9.557 -23.074 1.00 79.31 99 GLN A N 1
ATOM 800 C CA . GLN A 1 99 ? 12.885 10.913 -23.586 1.00 79.31 99 GLN A CA 1
ATOM 801 C C . GLN A 1 99 ? 11.531 11.641 -23.617 1.00 79.31 99 GLN A C 1
ATOM 803 O O . GLN A 1 99 ? 11.376 12.669 -22.976 1.00 79.31 99 GLN A O 1
ATOM 808 N N . GLN A 1 100 ? 10.511 11.084 -24.263 1.00 81.12 100 GLN A N 1
ATOM 809 C CA . GLN A 1 100 ? 9.193 11.723 -24.374 1.00 81.12 100 GLN A CA 1
ATOM 810 C C . GLN A 1 100 ? 8.523 12.012 -23.026 1.00 81.12 100 GLN A C 1
ATOM 812 O O . GLN A 1 100 ? 7.871 13.039 -22.881 1.00 81.12 100 GLN A O 1
ATOM 817 N N . THR A 1 101 ? 8.684 11.114 -22.056 1.00 75.69 101 THR A N 1
ATOM 818 C CA . THR A 1 101 ? 8.031 11.211 -20.745 1.00 75.69 101 THR A CA 1
ATOM 819 C C . THR A 1 101 ? 8.697 12.253 -19.857 1.00 75.69 101 THR A C 1
ATOM 821 O O . THR A 1 101 ? 8.015 12.936 -19.096 1.00 75.69 101 THR A O 1
ATOM 824 N N . TYR A 1 102 ? 10.024 12.379 -19.940 1.00 69.12 102 TYR A N 1
ATOM 825 C CA . TYR A 1 102 ? 10.772 13.244 -19.036 1.00 69.12 102 TYR A CA 1
ATOM 826 C C . TYR A 1 102 ? 11.171 14.588 -19.659 1.00 69.12 102 TYR A C 1
ATOM 828 O O . TYR A 1 102 ? 11.468 15.497 -18.894 1.00 69.12 102 TYR A O 1
ATOM 836 N N . VAL A 1 103 ? 11.144 14.788 -20.990 1.00 51.09 103 VAL A N 1
ATOM 837 C CA . VAL A 1 103 ? 11.387 16.095 -21.663 1.00 51.09 103 VAL A CA 1
ATOM 838 C C . VAL A 1 103 ? 10.516 17.196 -21.022 1.00 51.09 103 VAL A C 1
ATOM 840 O O . VAL A 1 103 ? 9.328 17.298 -21.306 1.00 51.09 103 VAL A O 1
ATOM 843 N N . GLY A 1 104 ? 11.097 18.016 -20.135 1.00 49.69 104 GLY A N 1
ATOM 844 C CA . GLY A 1 104 ? 10.392 19.102 -19.437 1.00 49.69 104 GLY A CA 1
ATOM 845 C C . GLY A 1 104 ? 10.759 19.295 -17.960 1.00 49.69 104 GLY A C 1
ATOM 846 O O . GLY A 1 104 ? 10.584 20.394 -17.443 1.00 49.69 104 GLY A O 1
ATOM 847 N N . THR A 1 105 ? 11.303 18.286 -17.278 1.00 46.94 105 THR A N 1
ATOM 848 C CA . THR A 1 105 ? 11.983 18.486 -15.983 1.00 46.94 105 THR A CA 1
ATOM 849 C C . THR A 1 105 ? 13.434 18.934 -16.218 1.00 46.94 105 THR A C 1
ATOM 851 O O . THR A 1 105 ? 13.981 18.704 -17.293 1.00 46.94 105 THR A O 1
ATOM 854 N N . ASP A 1 106 ? 14.086 19.570 -15.242 1.00 44.41 106 ASP A N 1
ATOM 855 C CA . ASP A 1 106 ? 15.480 20.082 -15.289 1.00 44.41 106 ASP A CA 1
ATOM 856 C C . ASP A 1 106 ? 16.574 19.055 -15.700 1.00 44.41 106 ASP A C 1
ATOM 858 O O . ASP A 1 106 ? 17.763 19.370 -15.722 1.00 44.41 106 ASP A O 1
ATOM 862 N N . TRP A 1 107 ? 16.211 17.820 -16.058 1.00 45.84 107 TRP A N 1
ATOM 863 C CA . TRP A 1 107 ? 17.121 16.750 -16.472 1.00 45.84 107 TRP A CA 1
ATOM 864 C C . TRP A 1 107 ? 17.924 17.075 -17.743 1.00 45.84 107 TRP A C 1
ATOM 866 O O . TRP A 1 107 ? 19.031 16.570 -17.899 1.00 45.84 107 TRP A O 1
ATOM 876 N N . LEU A 1 108 ? 17.405 17.930 -18.637 1.00 41.66 108 LEU A N 1
ATOM 877 C CA . LEU A 1 108 ? 18.111 18.328 -19.865 1.00 41.66 108 LEU A CA 1
ATOM 878 C C . LEU A 1 108 ? 19.243 19.339 -19.627 1.00 41.66 108 LEU A C 1
ATOM 880 O O . LEU A 1 108 ? 20.109 19.470 -20.489 1.00 41.66 108 LEU A O 1
ATOM 884 N N . LEU A 1 109 ? 19.263 20.048 -18.492 1.00 41.66 109 LEU A N 1
ATOM 885 C CA . LEU A 1 109 ? 20.322 21.022 -18.189 1.00 41.66 109 LEU A CA 1
ATOM 886 C C . LEU A 1 109 ? 21.616 20.353 -17.697 1.00 41.66 109 LEU A C 1
ATOM 888 O O . LEU A 1 109 ? 22.689 20.937 -17.825 1.00 41.66 109 LEU A O 1
ATOM 892 N N . ASN A 1 110 ? 21.540 19.095 -17.247 1.00 41.97 110 ASN A N 1
ATOM 893 C CA . ASN A 1 110 ? 22.697 18.217 -17.067 1.00 41.97 110 ASN A CA 1
ATOM 894 C C . ASN A 1 110 ? 22.860 17.317 -18.299 1.00 41.97 110 ASN A C 1
ATOM 896 O O . ASN A 1 110 ? 22.739 16.094 -18.247 1.00 41.97 110 ASN A O 1
ATOM 900 N N . SER A 1 111 ? 23.173 17.950 -19.429 1.00 36.31 111 SER A N 1
ATOM 901 C CA . SER A 1 111 ? 23.452 17.354 -20.746 1.00 36.31 111 SER A CA 1
ATOM 902 C C . SER A 1 111 ? 24.619 16.341 -20.797 1.00 36.31 111 SER A C 1
ATOM 904 O O . SER A 1 111 ? 25.022 15.925 -21.881 1.00 36.31 111 SER A O 1
ATOM 906 N N . SER A 1 112 ? 25.157 15.912 -19.652 1.00 38.91 112 SER A N 1
ATOM 907 C CA . SER A 1 112 ? 26.139 14.828 -19.520 1.00 38.91 112 SER A CA 1
ATOM 908 C C . SER A 1 112 ? 25.537 13.483 -19.094 1.00 38.91 112 SER A C 1
ATOM 910 O O . SER A 1 112 ? 26.251 12.486 -19.119 1.00 38.91 112 SER A O 1
ATOM 912 N N . SER A 1 113 ? 24.253 13.424 -18.727 1.00 40.22 113 SER A N 1
ATOM 913 C CA . SER A 1 113 ? 23.682 12.248 -18.062 1.00 40.22 113 SER A CA 1
ATOM 914 C C . SER A 1 113 ? 22.440 11.719 -18.784 1.00 40.22 113 SER A C 1
ATOM 916 O O . SER A 1 113 ? 21.306 11.952 -18.374 1.00 40.22 113 SER A O 1
ATOM 918 N N . ILE A 1 114 ? 22.650 10.896 -19.819 1.00 43.31 114 ILE A N 1
ATOM 919 C CA . ILE A 1 114 ? 21.688 9.841 -20.209 1.00 43.31 114 ILE A CA 1
ATOM 920 C C . ILE A 1 114 ? 21.776 8.740 -19.134 1.00 43.31 114 ILE A C 1
ATOM 922 O O . ILE A 1 114 ? 22.154 7.601 -19.391 1.00 43.31 114 ILE A O 1
ATOM 926 N N . GLU A 1 115 ? 21.548 9.097 -17.876 1.00 46.44 115 GLU A N 1
ATOM 927 C CA . GLU A 1 115 ? 21.824 8.232 -16.734 1.00 46.44 115 GLU A CA 1
ATOM 9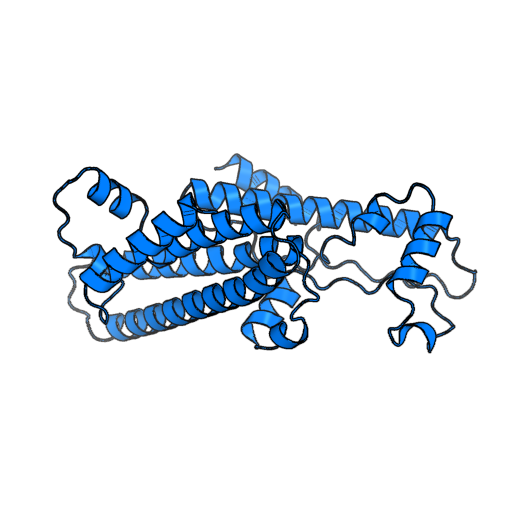28 C C . GLU A 1 115 ? 20.538 8.063 -15.950 1.00 46.44 115 GLU A C 1
ATOM 930 O O . GLU A 1 115 ? 20.278 8.755 -14.977 1.00 46.44 115 GLU A O 1
ATOM 935 N N . THR A 1 116 ? 19.751 7.080 -16.389 1.00 48.34 116 THR A N 1
ATOM 936 C CA . THR A 1 116 ? 18.584 6.514 -15.698 1.00 48.34 116 THR A CA 1
ATOM 937 C C . THR A 1 116 ? 17.380 7.456 -15.485 1.00 48.34 116 THR A C 1
ATOM 939 O O . THR A 1 116 ? 17.538 8.624 -15.151 1.00 48.34 116 THR A O 1
ATOM 942 N N . PRO A 1 117 ? 16.134 6.967 -15.668 1.00 52.03 117 PRO A N 1
ATOM 943 C CA . PRO A 1 117 ? 14.949 7.731 -15.272 1.00 52.03 117 PRO A CA 1
ATOM 944 C C . PRO A 1 117 ? 15.019 8.075 -13.771 1.00 52.03 117 PRO A C 1
ATOM 946 O O . PRO A 1 117 ? 15.663 7.329 -13.022 1.00 52.03 117 PRO A O 1
ATOM 949 N N . PRO A 1 118 ? 14.385 9.177 -13.317 1.00 55.25 118 PRO A N 1
ATOM 950 C CA . PRO A 1 118 ? 14.403 9.570 -11.912 1.00 55.25 118 PRO A CA 1
ATOM 951 C C . PRO A 1 118 ? 13.993 8.382 -11.044 1.00 55.25 118 PRO A C 1
ATOM 953 O O . PRO A 1 118 ? 12.987 7.727 -11.320 1.00 55.25 118 PRO A O 1
ATOM 956 N N . ILE A 1 119 ? 14.804 8.083 -10.026 1.00 58.59 119 ILE A N 1
ATOM 957 C CA . ILE A 1 119 ? 14.525 7.001 -9.083 1.00 58.59 119 ILE A CA 1
ATOM 958 C C . ILE A 1 119 ? 13.164 7.300 -8.462 1.00 58.59 119 ILE A C 1
ATOM 960 O O . ILE A 1 119 ? 13.000 8.308 -7.770 1.00 58.59 119 ILE A O 1
ATOM 964 N N . GLU A 1 120 ? 12.182 6.448 -8.747 1.00 69.00 120 GLU A N 1
ATOM 965 C CA . GLU A 1 120 ? 10.859 6.603 -8.167 1.00 69.00 120 GLU A CA 1
ATOM 966 C C . GLU A 1 120 ? 10.956 6.559 -6.645 1.00 69.00 120 GLU A C 1
ATOM 968 O O . GLU A 1 120 ? 11.727 5.791 -6.066 1.00 69.00 120 GLU A O 1
ATOM 973 N N . THR A 1 121 ? 10.178 7.402 -5.974 1.00 82.31 121 THR A N 1
ATOM 974 C CA . THR A 1 121 ? 10.123 7.395 -4.513 1.00 82.31 121 THR A CA 1
ATOM 975 C C . THR A 1 121 ? 9.697 6.018 -4.025 1.00 82.31 121 THR A C 1
ATOM 977 O O . THR A 1 121 ? 8.773 5.437 -4.585 1.00 82.31 121 THR A O 1
ATOM 980 N N . SER A 1 122 ? 10.336 5.497 -2.980 1.00 90.75 122 SER A N 1
ATOM 981 C CA . SER A 1 122 ? 9.854 4.292 -2.304 1.00 90.75 122 SER A CA 1
ATOM 982 C C . SER A 1 122 ? 8.520 4.557 -1.601 1.00 90.75 122 SER A C 1
ATOM 984 O O . SER A 1 122 ? 8.193 5.706 -1.285 1.00 90.75 122 SER A O 1
ATOM 986 N N . LEU A 1 123 ? 7.761 3.502 -1.294 1.00 92.38 123 LEU A N 1
ATOM 987 C CA . LEU A 1 123 ? 6.522 3.636 -0.523 1.00 92.38 123 LEU A CA 1
ATOM 988 C C . LEU A 1 123 ? 6.780 4.230 0.868 1.00 92.38 123 LEU A C 1
ATOM 990 O O . LEU A 1 123 ? 5.981 5.036 1.339 1.00 92.38 123 LEU 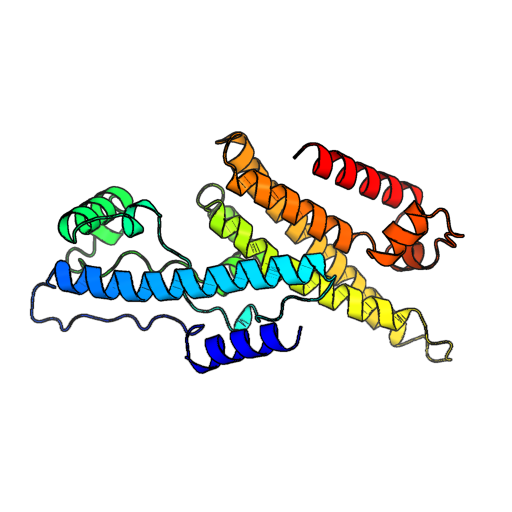A O 1
ATOM 994 N N . CYS A 1 124 ? 7.919 3.909 1.493 1.00 92.38 124 CYS A N 1
ATOM 995 C CA . CYS A 1 124 ? 8.355 4.546 2.738 1.00 92.38 124 CYS A CA 1
ATOM 996 C C . CYS A 1 124 ? 8.504 6.069 2.578 1.00 92.38 124 CYS A C 1
ATOM 998 O O . CYS A 1 124 ? 8.016 6.838 3.411 1.00 92.38 124 CYS A O 1
ATOM 1000 N N . GLY A 1 125 ? 9.132 6.517 1.485 1.00 90.31 125 GLY A N 1
ATOM 1001 C CA . GLY A 1 125 ? 9.261 7.938 1.158 1.00 90.31 125 GLY A CA 1
ATOM 1002 C C . GLY A 1 125 ? 7.909 8.607 0.907 1.00 90.31 125 GLY A C 1
ATOM 1003 O O . GLY A 1 125 ? 7.633 9.665 1.466 1.00 90.31 125 GLY A O 1
ATOM 1004 N N . LEU A 1 126 ? 7.033 7.960 0.137 1.00 91.25 126 LEU A N 1
ATOM 1005 C CA . LEU A 1 126 ? 5.704 8.486 -0.175 1.00 91.25 126 LEU A CA 1
ATOM 1006 C C . LEU A 1 126 ? 4.806 8.582 1.071 1.00 91.25 126 LEU A C 1
ATOM 1008 O O . LEU A 1 126 ? 4.105 9.575 1.263 1.00 91.25 126 LEU A O 1
ATOM 1012 N N . PHE A 1 127 ? 4.863 7.588 1.960 1.00 93.38 127 PHE A N 1
ATOM 1013 C CA . PHE A 1 127 ? 4.137 7.624 3.228 1.00 93.38 127 PHE A CA 1
ATOM 1014 C C . PHE A 1 127 ? 4.664 8.733 4.149 1.00 93.38 127 PHE A C 1
ATOM 1016 O O . PHE A 1 127 ? 3.879 9.443 4.773 1.00 93.38 127 PHE A O 1
ATOM 1023 N N . ARG A 1 128 ? 5.984 8.960 4.181 1.00 91.88 128 ARG A N 1
ATOM 1024 C CA . ARG A 1 128 ? 6.585 10.091 4.907 1.00 91.88 128 ARG A CA 1
ATOM 1025 C C . ARG A 1 128 ? 6.112 11.442 4.365 1.00 91.88 128 ARG A C 1
ATOM 1027 O O . ARG A 1 128 ? 5.812 12.333 5.162 1.00 91.88 128 ARG A O 1
ATOM 1034 N N . ASP A 1 129 ? 6.010 11.580 3.043 1.00 90.81 129 ASP A N 1
ATOM 1035 C CA . ASP A 1 129 ? 5.454 12.776 2.398 1.00 90.81 129 ASP A CA 1
ATOM 1036 C C . ASP A 1 129 ? 3.992 13.004 2.819 1.00 90.81 129 ASP A C 1
ATOM 1038 O O . ASP A 1 129 ? 3.597 14.147 3.061 1.00 90.81 129 ASP A O 1
ATOM 1042 N N . MET A 1 130 ? 3.202 11.934 2.970 1.00 92.00 130 MET A N 1
ATOM 1043 C CA . MET A 1 130 ? 1.820 12.010 3.456 1.00 92.00 130 MET A CA 1
ATOM 1044 C C . MET A 1 130 ? 1.739 12.455 4.919 1.00 92.00 130 MET A C 1
ATOM 1046 O O . MET A 1 130 ? 0.958 13.356 5.222 1.00 92.00 130 MET A O 1
ATOM 1050 N N . LEU A 1 131 ? 2.575 11.877 5.791 1.00 90.69 131 LEU A N 1
ATOM 1051 C CA . LEU A 1 131 ? 2.667 12.232 7.214 1.00 90.69 131 LEU A CA 1
ATOM 1052 C C . LEU A 1 131 ? 3.140 13.674 7.448 1.00 90.69 131 LEU A C 1
ATOM 1054 O O . LEU A 1 131 ? 2.811 14.266 8.468 1.00 90.69 131 LEU A O 1
ATOM 1058 N N . SER A 1 132 ? 3.931 14.225 6.525 1.00 88.94 132 SER A N 1
ATOM 1059 C CA . SER A 1 132 ? 4.524 15.567 6.643 1.00 88.94 132 SER A CA 1
ATOM 1060 C C . SER A 1 132 ? 3.744 16.643 5.877 1.00 88.94 132 SER A C 1
ATOM 1062 O O . SER A 1 132 ? 4.295 17.704 5.596 1.00 88.94 132 SER A O 1
ATOM 1064 N N . ASP A 1 133 ? 2.516 16.344 5.446 1.00 84.50 133 ASP A N 1
ATOM 1065 C CA . ASP A 1 133 ? 1.670 17.210 4.614 1.00 84.50 133 ASP A CA 1
ATOM 1066 C C . ASP A 1 133 ? 2.275 17.673 3.272 1.00 84.50 133 ASP A C 1
ATOM 1068 O O . ASP A 1 133 ? 1.737 18.546 2.595 1.00 84.50 133 ASP A O 1
ATOM 1072 N N . ASN A 1 134 ? 3.348 17.029 2.810 1.00 83.12 134 ASN A N 1
ATOM 1073 C CA . ASN A 1 134 ? 4.005 17.353 1.543 1.00 83.12 134 ASN A CA 1
ATOM 1074 C C . ASN A 1 134 ? 3.346 16.674 0.332 1.00 83.12 134 ASN A C 1
ATOM 1076 O O . ASN A 1 134 ? 3.608 17.073 -0.804 1.00 83.12 134 ASN A O 1
ATOM 1080 N N . ILE A 1 135 ? 2.489 15.670 0.559 1.00 83.06 135 ILE A N 1
ATOM 1081 C CA . ILE A 1 135 ? 1.822 14.910 -0.510 1.00 83.06 135 ILE A CA 1
ATOM 1082 C C . ILE A 1 135 ? 0.908 15.773 -1.391 1.00 83.06 135 ILE A C 1
ATOM 1084 O O . ILE A 1 135 ? 0.754 15.474 -2.570 1.00 83.06 135 ILE A O 1
ATOM 1088 N N . GLU A 1 136 ? 0.395 16.894 -0.872 1.00 77.81 136 GLU A N 1
ATOM 1089 C CA . GLU A 1 136 ? -0.425 17.842 -1.643 1.00 77.81 136 GLU A CA 1
ATOM 1090 C C . GLU A 1 136 ? 0.342 18.464 -2.816 1.00 77.81 136 GLU A C 1
ATOM 1092 O O . GLU A 1 136 ? -0.238 18.797 -3.844 1.00 77.81 136 GLU A O 1
ATOM 1097 N N . ARG A 1 137 ? 1.676 18.562 -2.729 1.00 76.38 137 ARG A N 1
ATOM 1098 C CA . ARG A 1 137 ? 2.494 19.028 -3.864 1.00 76.38 137 ARG A CA 1
ATOM 1099 C C . ARG A 1 137 ? 2.503 18.037 -5.027 1.00 76.38 137 ARG A C 1
ATOM 1101 O O . ARG A 1 137 ? 2.840 18.419 -6.141 1.00 76.38 137 ARG A O 1
ATOM 1108 N N . ARG A 1 138 ? 2.163 16.774 -4.757 1.00 74.56 138 ARG A N 1
ATOM 1109 C CA . ARG A 1 138 ? 2.058 15.686 -5.737 1.00 74.56 138 ARG A CA 1
ATOM 1110 C C . ARG A 1 138 ? 0.605 15.439 -6.161 1.00 74.56 138 ARG A C 1
ATOM 1112 O O . ARG A 1 138 ? 0.339 14.452 -6.847 1.00 74.56 138 ARG A O 1
ATOM 1119 N N . HIS A 1 139 ? -0.333 16.300 -5.755 1.00 68.25 139 HIS A N 1
ATOM 1120 C CA . HIS A 1 139 ? -1.747 16.177 -6.100 1.00 68.25 139 HIS A CA 1
ATOM 1121 C C . HIS A 1 139 ? -1.911 16.105 -7.629 1.00 68.25 139 HIS A C 1
ATOM 1123 O O . HIS A 1 139 ? -1.400 16.950 -8.363 1.00 68.25 139 HIS A O 1
ATOM 1129 N N . GLY A 1 140 ? -2.556 15.041 -8.115 1.00 68.88 140 GLY A N 1
ATOM 1130 C CA . GLY A 1 140 ? -2.740 14.757 -9.543 1.00 68.88 140 GLY A CA 1
ATOM 1131 C C . GLY A 1 140 ? -1.543 14.163 -10.297 1.00 68.88 140 GLY A C 1
ATOM 1132 O O . GLY A 1 140 ? -1.691 13.812 -11.465 1.00 68.88 140 GLY A O 1
ATOM 1133 N N . GLN A 1 141 ? -0.382 14.004 -9.655 1.00 76.44 141 GLN A N 1
ATOM 1134 C CA . GLN A 1 141 ? 0.774 13.288 -10.220 1.00 76.44 141 GLN A CA 1
ATOM 1135 C C . GLN A 1 141 ? 0.855 11.830 -9.758 1.00 76.44 141 GLN A C 1
ATOM 1137 O O . GLN A 1 141 ? 1.605 11.044 -10.336 1.00 76.44 141 GLN A O 1
ATOM 1142 N N . LEU A 1 142 ? 0.122 11.474 -8.700 1.00 85.81 142 LEU A N 1
ATOM 1143 C CA . LEU A 1 142 ? 0.146 10.125 -8.149 1.00 85.81 142 LEU A CA 1
ATOM 1144 C C . LEU A 1 142 ? -0.543 9.144 -9.097 1.00 85.81 142 LEU A C 1
ATOM 1146 O O . LEU A 1 142 ? -1.614 9.416 -9.620 1.00 85.81 142 LEU A O 1
ATOM 1150 N N . SER A 1 143 ? 0.048 7.978 -9.322 1.00 88.44 143 SER A N 1
ATOM 1151 C CA . SER A 1 143 ? -0.617 6.931 -10.098 1.00 88.44 143 SER A CA 1
ATOM 1152 C C . SER A 1 143 ? -1.667 6.195 -9.247 1.00 88.44 143 SER A C 1
ATOM 1154 O O . SER A 1 143 ? -1.520 6.099 -8.023 1.00 88.44 143 SER A O 1
ATOM 1156 N N . PRO A 1 144 ? -2.696 5.577 -9.859 1.00 90.44 144 PRO A N 1
ATOM 1157 C CA . PRO A 1 144 ? -3.627 4.710 -9.132 1.00 90.44 144 PRO A CA 1
ATOM 1158 C C . PRO A 1 144 ? -2.926 3.583 -8.356 1.00 90.44 144 PRO A C 1
ATOM 1160 O O . PRO A 1 144 ? -3.373 3.201 -7.277 1.00 90.44 144 PRO A O 1
ATOM 1163 N N . LEU A 1 145 ? -1.791 3.080 -8.855 1.00 90.94 145 LEU A N 1
ATOM 1164 C CA . LEU A 1 145 ? -0.972 2.091 -8.149 1.00 90.94 145 LEU A CA 1
ATOM 1165 C C . LEU A 1 145 ? -0.310 2.679 -6.891 1.00 90.94 145 LEU A C 1
ATOM 1167 O O . LEU A 1 145 ? -0.276 2.024 -5.852 1.00 90.94 145 LEU A O 1
ATOM 1171 N N . GLN A 1 146 ? 0.186 3.918 -6.961 1.00 92.19 146 GLN A N 1
ATOM 1172 C CA . GLN A 1 146 ? 0.743 4.620 -5.801 1.00 92.19 146 GLN A CA 1
ATOM 1173 C C . GLN A 1 146 ? -0.308 4.829 -4.712 1.00 92.19 146 GLN A C 1
ATOM 1175 O O . GLN A 1 146 ? -0.039 4.573 -3.537 1.00 92.19 146 GLN A O 1
ATOM 1180 N N . LEU A 1 147 ? -1.524 5.210 -5.110 1.00 92.69 147 LEU A N 1
ATOM 1181 C CA . LEU A 1 147 ? -2.655 5.310 -4.193 1.00 92.69 147 LEU A CA 1
ATOM 1182 C C . LEU A 1 147 ? -3.008 3.946 -3.588 1.00 92.69 147 LEU A C 1
ATOM 1184 O O . LEU A 1 147 ? -3.152 3.862 -2.370 1.00 92.69 147 LEU A O 1
ATOM 1188 N N . LYS A 1 148 ? -3.060 2.871 -4.389 1.00 94.31 148 LYS A N 1
ATOM 1189 C CA . LYS A 1 148 ? -3.303 1.509 -3.881 1.00 94.31 148 LYS A CA 1
ATOM 1190 C C . LYS A 1 148 ? -2.318 1.147 -2.771 1.00 94.31 148 LYS A C 1
ATOM 1192 O O . LYS A 1 148 ? -2.713 0.714 -1.694 1.00 94.31 148 LYS A O 1
ATOM 1197 N N . LEU A 1 149 ? -1.031 1.366 -3.024 1.00 95.06 149 LEU A N 1
ATOM 1198 C CA . LEU A 1 149 ? 0.042 0.985 -2.109 1.00 95.06 149 LEU A CA 1
ATOM 1199 C C . LEU A 1 149 ? 0.072 1.834 -0.831 1.00 95.06 149 LEU A C 1
ATOM 1201 O O . LEU A 1 149 ? 0.417 1.311 0.225 1.00 95.06 149 LEU A O 1
ATOM 1205 N N . LEU A 1 150 ? -0.341 3.104 -0.884 1.00 95.19 150 LEU A N 1
ATOM 1206 C CA . LEU A 1 150 ? -0.457 3.965 0.303 1.00 95.19 150 LEU A CA 1
ATOM 1207 C C . LEU A 1 150 ? -1.484 3.471 1.330 1.00 95.19 150 LEU A C 1
ATOM 1209 O O . LEU A 1 150 ? -1.360 3.789 2.514 1.00 95.19 150 LEU A O 1
ATOM 1213 N N . LEU A 1 151 ? -2.467 2.669 0.914 1.00 95.62 151 LEU A N 1
ATOM 1214 C CA . LEU A 1 151 ? -3.426 2.071 1.841 1.00 95.62 151 LEU A CA 1
ATOM 1215 C C . LEU A 1 151 ? -2.777 1.026 2.766 1.00 95.62 151 LEU A C 1
ATOM 1217 O O . LEU A 1 151 ? -3.295 0.782 3.856 1.00 95.62 151 LEU A O 1
ATOM 1221 N N . HIS A 1 152 ? -1.655 0.410 2.370 1.00 96.06 152 HIS A N 1
ATOM 1222 C CA . HIS A 1 152 ? -0.965 -0.608 3.173 1.00 96.06 152 HIS A CA 1
ATOM 1223 C C . HIS A 1 152 ? -0.479 -0.067 4.532 1.00 96.06 152 HIS A C 1
ATOM 1225 O O . HIS A 1 152 ? -0.899 -0.611 5.561 1.00 96.06 152 HIS A O 1
ATOM 1231 N N . PRO A 1 153 ? 0.330 1.011 4.599 1.00 94.88 153 PRO A N 1
ATOM 1232 C CA . PRO A 1 153 ? 0.775 1.552 5.879 1.00 94.88 153 PRO A CA 1
ATOM 1233 C C . PRO A 1 153 ? -0.381 2.123 6.712 1.00 94.88 153 PRO A C 1
ATOM 1235 O O . PRO A 1 153 ? -0.366 1.970 7.931 1.00 94.88 153 PRO A O 1
ATOM 1238 N N . LEU A 1 154 ? -1.415 2.695 6.080 1.00 94.12 154 LEU A N 1
ATOM 1239 C CA . LEU A 1 154 ? -2.627 3.157 6.774 1.00 94.12 154 LEU A CA 1
ATOM 1240 C C . LEU A 1 154 ? -3.361 2.003 7.467 1.00 94.12 154 LEU A C 1
ATOM 1242 O O . LEU A 1 154 ? -3.718 2.105 8.642 1.00 94.12 154 LEU A O 1
ATOM 1246 N N . HIS A 1 155 ? -3.526 0.884 6.761 1.00 93.75 155 HIS A N 1
ATOM 1247 C CA . HIS A 1 155 ? -4.119 -0.327 7.315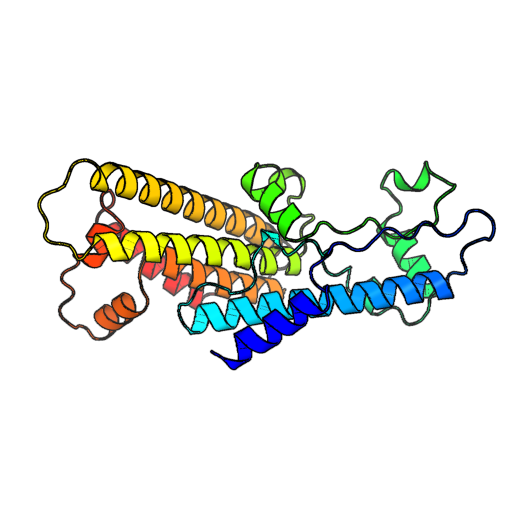 1.00 93.75 155 HIS A CA 1
ATOM 1248 C C . HIS A 1 155 ? -3.295 -0.872 8.491 1.00 93.75 155 HIS A C 1
ATOM 1250 O O . HIS A 1 155 ? -3.848 -1.147 9.554 1.00 93.75 155 HIS A O 1
ATOM 1256 N N . SER A 1 156 ? -1.968 -0.962 8.340 1.00 93.50 156 SER A N 1
ATOM 1257 C CA . SER A 1 156 ? -1.074 -1.422 9.411 1.00 93.50 156 SER A CA 1
ATOM 1258 C C . SER A 1 156 ? -1.156 -0.548 10.666 1.00 93.50 156 SER A C 1
ATOM 1260 O O . SER A 1 156 ? -1.299 -1.074 11.773 1.00 93.50 156 SER A O 1
ATOM 1262 N N . SER A 1 157 ? -1.146 0.782 10.509 1.00 90.69 157 SER A N 1
ATOM 1263 C CA . SER A 1 157 ? -1.305 1.712 11.632 1.00 90.69 157 SER A CA 1
ATOM 1264 C C . SER A 1 157 ? -2.627 1.505 12.371 1.00 90.69 157 SER A C 1
ATOM 1266 O O . SER A 1 157 ? -2.628 1.440 13.601 1.00 90.69 157 SER A O 1
ATOM 1268 N N . LEU A 1 158 ? -3.736 1.339 11.646 1.00 89.75 158 LEU A N 1
ATOM 1269 C CA . LEU A 1 158 ? -5.044 1.097 12.254 1.00 89.75 158 LEU A CA 1
ATOM 1270 C C . LEU A 1 158 ? -5.106 -0.226 13.013 1.00 89.75 158 LEU A C 1
ATOM 1272 O O . LEU A 1 158 ? -5.563 -0.239 14.153 1.00 89.75 158 LEU A O 1
ATOM 1276 N N . CYS A 1 159 ? -4.597 -1.321 12.442 1.00 88.75 159 CYS A N 1
ATOM 1277 C CA . CYS A 1 159 ? -4.572 -2.611 13.134 1.00 88.75 159 CYS A CA 1
ATOM 1278 C C . CYS A 1 159 ? -3.805 -2.536 14.462 1.00 88.75 159 CYS A C 1
ATOM 1280 O O . CYS A 1 159 ? -4.291 -3.029 15.481 1.00 88.75 159 CYS A O 1
ATOM 1282 N N . HIS A 1 160 ? -2.635 -1.889 14.480 1.00 87.25 160 HIS A N 1
ATOM 1283 C CA . HIS A 1 160 ? -1.855 -1.728 15.711 1.00 87.25 160 HIS A CA 1
ATOM 1284 C C . HIS A 1 160 ? -2.583 -0.872 16.755 1.00 87.25 160 HIS A C 1
ATOM 1286 O O . HIS A 1 160 ? -2.588 -1.217 17.940 1.00 87.25 160 HIS A O 1
ATOM 1292 N N . LEU A 1 161 ? -3.234 0.214 16.329 1.00 85.81 161 LEU A N 1
ATOM 1293 C CA . LEU A 1 161 ? -4.018 1.070 17.221 1.00 85.81 161 LEU A CA 1
ATOM 1294 C C . LEU A 1 161 ? -5.240 0.336 17.786 1.00 85.81 161 LEU A C 1
ATOM 1296 O O . LEU A 1 161 ? -5.509 0.428 18.984 1.00 85.81 161 LEU A O 1
ATOM 1300 N N . HIS A 1 162 ? -5.935 -0.454 16.969 1.00 80.38 162 HIS A N 1
ATOM 1301 C CA . HIS A 1 162 ? -7.062 -1.270 17.420 1.00 80.38 162 HIS A CA 1
ATOM 1302 C C . HIS A 1 162 ? -6.653 -2.335 18.426 1.00 80.38 162 HIS A C 1
ATOM 1304 O O . HIS A 1 162 ? -7.321 -2.492 19.450 1.00 80.38 162 HIS A O 1
ATOM 1310 N N . GLN A 1 163 ? -5.544 -3.035 18.185 1.00 80.69 163 GLN A N 1
ATOM 1311 C CA . GLN A 1 163 ? -5.016 -4.000 19.147 1.00 80.69 163 GLN A CA 1
ATOM 1312 C C . GLN A 1 163 ? -4.683 -3.307 20.471 1.00 80.69 163 GLN A C 1
ATOM 1314 O O . GLN A 1 163 ? -5.138 -3.751 21.526 1.00 80.69 163 GLN A O 1
ATOM 1319 N N . ALA A 1 164 ? -3.977 -2.171 20.421 1.00 81.31 164 ALA A N 1
ATOM 1320 C CA . ALA A 1 164 ? -3.642 -1.395 21.610 1.00 81.31 164 ALA A CA 1
ATOM 1321 C C . ALA A 1 164 ? -4.894 -0.974 22.397 1.00 81.31 164 ALA A C 1
ATOM 1323 O O . ALA A 1 164 ? -4.907 -1.088 23.621 1.00 81.31 164 ALA A O 1
ATOM 1324 N N . LEU A 1 165 ? -5.958 -0.534 21.721 1.00 77.19 165 LEU A N 1
ATOM 1325 C CA . LEU A 1 165 ? -7.218 -0.139 22.356 1.00 77.19 165 LEU A CA 1
ATOM 1326 C C . LEU A 1 165 ? -7.995 -1.337 22.930 1.00 77.19 165 LEU A C 1
ATOM 1328 O O . LEU A 1 165 ? -8.535 -1.226 24.030 1.00 77.19 165 LEU A O 1
ATOM 1332 N N . SER A 1 166 ? -7.985 -2.490 22.261 1.00 73.69 166 SER A N 1
ATOM 1333 C CA . SER A 1 166 ? -8.717 -3.694 22.691 1.00 73.69 166 SER A CA 1
ATOM 1334 C C . SER A 1 166 ? -8.231 -4.227 24.046 1.00 73.69 166 SER A C 1
ATOM 1336 O O . SER A 1 166 ? -9.041 -4.497 24.932 1.00 73.69 166 SER A O 1
ATOM 1338 N N . PHE A 1 167 ? -6.911 -4.259 24.283 1.00 63.41 167 PHE A N 1
ATOM 1339 C CA . PHE A 1 167 ? -6.340 -4.675 25.578 1.00 63.41 167 PHE A CA 1
ATOM 1340 C C . PHE A 1 167 ? -6.755 -3.779 26.756 1.00 63.41 167 PHE A C 1
ATOM 1342 O O . PHE A 1 167 ? -6.706 -4.193 27.916 1.00 63.41 167 PHE A O 1
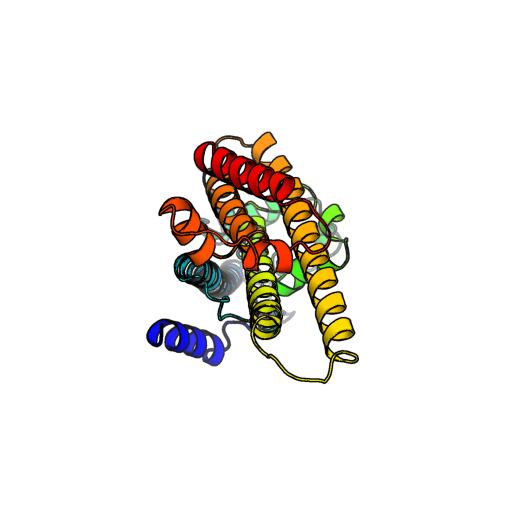ATOM 1349 N N . HIS A 1 168 ? -7.179 -2.542 26.490 1.00 60.66 168 HIS A N 1
ATOM 1350 C CA . HIS A 1 168 ? -7.628 -1.627 27.533 1.00 60.66 168 HIS A CA 1
ATOM 1351 C C . HIS A 1 168 ? -9.084 -1.877 27.965 1.00 60.66 168 HIS A C 1
ATOM 1353 O O . HIS A 1 168 ? -9.523 -1.206 28.901 1.00 60.66 168 HIS A O 1
ATOM 1359 N N . SER A 1 169 ? -9.804 -2.826 27.358 1.00 53.72 169 SER A N 1
ATOM 1360 C CA . SER A 1 169 ? -11.208 -3.133 27.669 1.00 53.72 169 SER A CA 1
ATOM 1361 C C . SER A 1 169 ? -11.388 -4.064 28.887 1.00 53.72 169 SER A C 1
ATOM 1363 O O . SER A 1 169 ? -12.281 -3.839 29.696 1.00 53.72 169 SER A O 1
ATOM 1365 N N . GLU A 1 170 ? -10.502 -5.045 29.117 1.00 48.66 170 GLU A N 1
ATOM 1366 C CA . GLU A 1 170 ? -10.838 -6.189 29.999 1.00 48.66 170 GLU A CA 1
ATOM 1367 C C . GLU A 1 170 ? -10.327 -6.156 31.453 1.00 48.66 170 GLU A C 1
ATOM 1369 O O . GLU A 1 170 ? -10.832 -6.890 32.300 1.00 48.66 170 GLU A O 1
ATOM 1374 N N . ALA A 1 171 ? -9.344 -5.329 31.818 1.00 45.00 171 ALA A N 1
ATOM 1375 C CA . ALA A 1 171 ? -8.765 -5.457 33.162 1.00 45.00 171 ALA A CA 1
ATOM 1376 C C . ALA A 1 171 ? -9.550 -4.681 34.245 1.00 45.00 171 ALA A C 1
ATOM 1378 O O . ALA A 1 171 ? -9.314 -3.487 34.453 1.00 45.00 171 ALA A O 1
ATOM 1379 N N . TYR A 1 172 ? -10.419 -5.374 34.986 1.00 48.16 172 TYR A N 1
ATOM 1380 C CA . TYR A 1 172 ? -10.847 -5.003 36.342 1.00 48.16 172 TYR A CA 1
ATOM 1381 C C . TYR A 1 172 ? -9.610 -4.934 37.261 1.00 48.16 172 TYR A C 1
ATOM 1383 O O . TYR A 1 172 ? -9.151 -5.958 37.759 1.00 48.16 172 TYR A O 1
ATOM 1391 N N . SER A 1 173 ? -8.991 -3.763 37.458 1.00 47.62 173 SER A N 1
ATOM 1392 C CA . SER A 1 173 ? -7.957 -3.583 38.501 1.00 47.62 173 SER A CA 1
ATOM 1393 C C . SER A 1 173 ? -7.579 -2.120 38.778 1.00 47.62 173 SER A C 1
ATOM 1395 O O . SER A 1 173 ? -7.569 -1.249 37.909 1.00 47.62 173 SER A O 1
ATOM 1397 N N . SER A 1 174 ? -7.256 -1.872 40.048 1.00 49.62 174 SER A N 1
ATOM 1398 C CA . SER A 1 174 ? -7.293 -0.618 40.814 1.00 49.62 174 SER A CA 1
ATOM 1399 C C . SER A 1 174 ? -6.222 0.453 40.512 1.00 49.62 174 SER A C 1
ATOM 1401 O O . SER A 1 174 ? -5.821 1.185 41.418 1.00 49.62 174 SER A O 1
ATOM 1403 N N . ARG A 1 175 ? -5.718 0.574 39.275 1.00 54.44 175 ARG A N 1
ATOM 1404 C CA . ARG A 1 175 ? -4.702 1.590 38.908 1.00 54.44 175 ARG A CA 1
ATOM 1405 C C . ARG A 1 175 ? -5.164 2.444 37.723 1.00 54.44 175 ARG A C 1
ATOM 1407 O O . ARG A 1 175 ? -4.743 2.245 36.590 1.00 54.44 175 ARG A O 1
ATOM 1414 N N . GLN A 1 176 ? -6.058 3.394 37.995 1.00 55.94 176 GLN A N 1
ATOM 1415 C CA . GLN A 1 176 ? -6.717 4.225 36.974 1.00 55.94 176 GLN A CA 1
ATOM 1416 C C . GLN A 1 176 ? -5.837 5.346 36.384 1.00 55.94 176 GLN A C 1
ATOM 1418 O O . GLN A 1 176 ? -6.019 5.688 35.222 1.00 55.94 176 GLN A O 1
ATOM 1423 N N . GLY A 1 177 ? -4.870 5.898 37.127 1.00 54.66 177 GLY A N 1
ATOM 1424 C CA . GLY A 1 177 ? -4.187 7.147 36.738 1.00 54.66 177 GLY A CA 1
ATOM 1425 C C . GLY A 1 177 ? -3.277 7.074 35.502 1.00 54.66 177 GLY A C 1
ATOM 1426 O O . GLY A 1 177 ? -3.256 8.002 34.704 1.00 54.66 177 GLY A O 1
ATOM 1427 N N . THR A 1 178 ? -2.532 5.984 35.308 1.00 56.28 178 THR A N 1
ATOM 1428 C CA . THR A 1 178 ? -1.601 5.836 34.169 1.00 56.28 178 THR A CA 1
ATOM 1429 C C . THR A 1 178 ? -2.291 5.302 32.911 1.00 56.28 178 THR A C 1
ATOM 1431 O O . THR A 1 178 ? -1.898 5.632 31.796 1.00 56.28 178 THR A O 1
ATOM 1434 N N . ARG A 1 179 ? -3.360 4.511 33.078 1.00 60.03 179 ARG A N 1
ATOM 1435 C CA . ARG A 1 179 ? -4.105 3.864 31.983 1.00 60.03 179 ARG A CA 1
ATOM 1436 C C . ARG A 1 179 ? -4.960 4.853 31.184 1.00 60.03 179 ARG A C 1
ATOM 1438 O O . ARG A 1 179 ? -5.158 4.660 29.988 1.00 60.03 179 ARG A O 1
ATOM 1445 N N . THR A 1 180 ? -5.440 5.922 31.820 1.00 61.16 180 THR A N 1
ATOM 1446 C CA . THR A 1 180 ? -6.208 6.988 31.156 1.00 61.16 180 THR A CA 1
ATOM 1447 C C . THR A 1 180 ? -5.352 7.792 30.181 1.00 61.16 180 THR A C 1
ATOM 1449 O O . THR A 1 180 ? -5.813 8.080 29.080 1.00 61.16 180 THR A O 1
ATOM 1452 N N . VAL A 1 181 ? -4.096 8.089 30.536 1.00 61.72 181 VAL A N 1
ATOM 1453 C CA . VAL A 1 181 ? -3.160 8.840 29.680 1.00 61.72 181 VAL A CA 1
ATOM 1454 C C . VAL A 1 181 ? -2.784 8.034 28.432 1.00 61.72 181 VAL A C 1
ATOM 1456 O O . VAL A 1 181 ? -2.854 8.558 27.321 1.00 61.72 181 VAL A O 1
ATOM 1459 N N . THR A 1 182 ? -2.466 6.742 28.582 1.00 77.88 182 THR A N 1
ATOM 1460 C CA . THR A 1 182 ? -2.175 5.858 27.437 1.00 77.88 182 THR A CA 1
ATOM 1461 C C . THR A 1 182 ? -3.399 5.666 26.539 1.00 77.88 182 THR A C 1
ATOM 1463 O O . THR A 1 182 ? -3.276 5.721 25.317 1.00 77.88 182 THR A O 1
ATOM 1466 N N . LYS A 1 183 ? -4.599 5.520 27.123 1.00 74.19 183 LYS A N 1
ATOM 1467 C CA . LYS A 1 183 ? -5.851 5.430 26.358 1.00 74.19 183 LYS A CA 1
ATOM 1468 C C . LYS A 1 183 ? -6.124 6.708 25.557 1.00 74.19 183 LYS A C 1
ATOM 1470 O O . LYS A 1 183 ? -6.406 6.616 24.367 1.00 74.19 183 LYS A O 1
ATOM 1475 N N . ALA A 1 184 ? -6.015 7.881 26.183 1.00 79.12 184 ALA A N 1
ATOM 1476 C CA . ALA A 1 184 ? -6.225 9.165 25.513 1.00 79.12 184 ALA A CA 1
ATOM 1477 C C . ALA A 1 184 ? -5.235 9.375 24.355 1.00 79.12 184 ALA A C 1
ATOM 1479 O O . ALA A 1 184 ? -5.632 9.804 23.275 1.00 79.12 184 ALA A O 1
ATOM 1480 N N . SER A 1 185 ? -3.966 8.999 24.549 1.00 84.62 185 SER A N 1
ATOM 1481 C CA . SER A 1 185 ? -2.957 9.067 23.490 1.00 84.62 185 SER A CA 1
ATOM 1482 C C . SER A 1 185 ? -3.284 8.148 22.307 1.00 84.62 185 SER A C 1
ATOM 1484 O O . SER A 1 185 ? -3.195 8.591 21.166 1.00 84.62 185 SER A O 1
ATOM 1486 N N . ASN A 1 186 ? -3.712 6.906 22.554 1.00 83.38 186 ASN A N 1
ATOM 1487 C CA . ASN A 1 186 ? -4.093 5.980 21.482 1.00 83.38 186 ASN A CA 1
ATOM 1488 C C . ASN A 1 186 ? -5.341 6.443 20.713 1.00 83.38 186 ASN A C 1
ATOM 1490 O O . ASN A 1 186 ? -5.408 6.250 19.503 1.00 83.38 186 ASN A O 1
ATOM 1494 N N . LEU A 1 187 ? -6.305 7.080 21.388 1.00 83.44 187 LEU A N 1
ATOM 1495 C CA . LEU A 1 187 ? -7.476 7.667 20.727 1.00 83.44 187 LEU A CA 1
ATOM 1496 C C . LEU A 1 187 ? -7.088 8.836 19.813 1.00 83.44 187 LEU A C 1
ATOM 1498 O O . LEU A 1 187 ? -7.555 8.888 18.681 1.00 83.44 187 LEU A O 1
ATOM 1502 N N . LEU A 1 188 ? -6.179 9.714 20.248 1.00 87.25 188 LEU A N 1
ATOM 1503 C CA . LEU A 1 188 ? -5.666 10.787 19.389 1.00 87.25 188 LEU A CA 1
ATOM 1504 C C . LEU A 1 188 ? -4.961 10.225 18.144 1.00 87.25 188 LEU A C 1
ATOM 1506 O O . LEU A 1 188 ? -5.196 10.687 17.033 1.00 87.25 188 LEU A O 1
ATOM 1510 N N . ARG A 1 189 ? -4.144 9.176 18.307 1.00 88.19 189 ARG A N 1
ATOM 1511 C CA . ARG A 1 189 ? -3.502 8.489 17.172 1.00 88.19 189 ARG A CA 1
ATOM 1512 C C . ARG A 1 189 ? -4.509 7.847 16.217 1.00 88.19 189 ARG A C 1
ATOM 1514 O O . ARG A 1 189 ? -4.254 7.794 15.018 1.00 88.19 189 ARG A O 1
ATOM 1521 N N . LEU A 1 190 ? -5.640 7.363 16.729 1.00 86.44 190 LEU A N 1
ATOM 1522 C CA . LEU A 1 190 ? -6.726 6.847 15.898 1.00 86.44 190 LEU A CA 1
ATOM 1523 C C . LEU A 1 190 ? -7.380 7.968 15.079 1.00 86.44 190 LEU A C 1
ATOM 1525 O O . LEU A 1 190 ? -7.624 7.780 13.890 1.00 86.44 190 LEU A O 1
ATOM 1529 N N . GLU A 1 191 ? -7.609 9.138 15.678 1.00 87.50 191 GLU A N 1
ATOM 1530 C CA . GLU A 1 191 ? -8.113 10.317 14.962 1.00 87.50 191 GLU A CA 1
ATOM 1531 C C . GLU A 1 191 ? -7.130 10.792 13.876 1.00 87.50 191 GLU A C 1
ATOM 1533 O O . GLU A 1 191 ? -7.556 11.097 12.761 1.00 87.50 191 GLU A O 1
ATOM 1538 N N . GLU A 1 192 ? -5.821 10.776 14.155 1.00 90.25 192 GLU A N 1
ATOM 1539 C CA . GLU A 1 192 ? -4.768 11.036 13.159 1.00 90.25 192 GLU A CA 1
ATOM 1540 C C . GLU A 1 192 ? -4.804 10.012 12.009 1.00 90.25 192 GLU A C 1
ATOM 1542 O O . GLU A 1 192 ? -4.734 10.376 10.838 1.00 90.25 192 GLU A O 1
ATOM 1547 N N . ALA A 1 193 ? -4.953 8.719 12.305 1.00 90.50 193 ALA A N 1
ATOM 1548 C CA . ALA A 1 193 ? -5.044 7.693 11.266 1.00 90.50 193 ALA A CA 1
ATOM 1549 C C . ALA A 1 193 ? -6.307 7.860 10.396 1.00 90.50 193 ALA A C 1
ATOM 1551 O O . ALA A 1 193 ? -6.253 7.694 9.175 1.00 90.50 193 ALA A O 1
ATOM 1552 N N . GLN A 1 194 ? -7.436 8.237 11.006 1.00 89.31 194 GLN A N 1
ATOM 1553 C CA . GLN A 1 194 ? -8.680 8.537 10.294 1.00 89.31 194 GLN A CA 1
ATOM 1554 C C . GLN A 1 194 ? -8.558 9.787 9.409 1.00 89.31 194 GLN A C 1
ATOM 1556 O O . GLN A 1 194 ? -9.091 9.794 8.298 1.00 89.31 194 GLN A O 1
ATOM 1561 N N . SER A 1 195 ? -7.846 10.829 9.853 1.00 90.81 195 SER A N 1
ATOM 1562 C CA . SER A 1 195 ? -7.622 12.026 9.032 1.00 90.81 195 SER A CA 1
ATOM 1563 C C . SER A 1 195 ? -6.719 11.732 7.831 1.00 90.81 195 SER A C 1
ATOM 1565 O O . SER A 1 195 ? -7.009 12.193 6.727 1.00 90.81 195 SER A O 1
ATOM 1567 N N . LEU A 1 196 ? -5.693 10.892 7.999 1.00 92.62 196 LEU A N 1
ATOM 1568 C CA . LEU A 1 196 ? -4.845 10.432 6.895 1.00 92.62 196 LEU A CA 1
ATOM 1569 C C . LEU A 1 196 ? -5.619 9.576 5.881 1.00 92.62 196 LEU A C 1
ATOM 1571 O O . LEU A 1 196 ? -5.409 9.718 4.678 1.00 92.62 196 LEU A O 1
ATOM 1575 N N . LEU A 1 197 ? -6.538 8.722 6.342 1.00 92.75 197 LEU A N 1
ATOM 1576 C CA . LEU A 1 197 ? -7.454 8.000 5.454 1.00 92.75 197 LEU A CA 1
ATOM 1577 C C . LEU A 1 197 ? -8.360 8.955 4.671 1.00 92.75 197 LEU A C 1
ATOM 1579 O O . LEU A 1 197 ? -8.537 8.773 3.469 1.00 92.75 197 LEU A O 1
ATOM 1583 N N . GLN A 1 198 ? -8.925 9.974 5.324 1.00 91.31 198 GLN A N 1
ATOM 1584 C CA . GLN A 1 198 ? -9.745 10.970 4.632 1.00 91.31 198 GLN A CA 1
ATOM 1585 C C . GLN A 1 198 ? -8.933 11.708 3.565 1.00 91.31 198 GLN A C 1
ATOM 1587 O O . GLN A 1 198 ? -9.370 11.823 2.426 1.00 91.31 198 GLN A O 1
ATOM 1592 N N . LYS A 1 199 ? -7.709 12.112 3.905 1.00 92.12 199 LYS A N 1
ATOM 1593 C CA . LYS A 1 199 ? -6.783 12.737 2.963 1.00 92.12 199 LYS A CA 1
ATOM 1594 C C . LYS A 1 199 ? -6.494 11.841 1.758 1.00 92.12 199 LYS A C 1
ATOM 1596 O O . LYS A 1 199 ? -6.511 12.302 0.622 1.00 92.12 199 LYS A O 1
ATOM 1601 N N . TRP A 1 200 ? -6.269 10.547 1.988 1.00 94.31 200 TRP A N 1
ATOM 1602 C CA . TRP A 1 200 ? -6.110 9.576 0.907 1.00 94.31 200 TRP A CA 1
ATOM 1603 C C . TRP A 1 200 ? -7.351 9.519 0.000 1.00 94.31 200 TRP A C 1
ATOM 1605 O O . TRP A 1 200 ? -7.211 9.477 -1.222 1.00 94.31 200 TRP A O 1
ATOM 1615 N N . TYR A 1 201 ? -8.558 9.553 0.576 1.00 92.69 201 TYR A N 1
ATOM 1616 C CA . TYR A 1 201 ? -9.805 9.550 -0.194 1.00 92.69 201 TYR A CA 1
ATOM 1617 C C . TYR A 1 201 ? -9.920 10.790 -1.081 1.00 92.69 201 TYR A C 1
ATOM 1619 O O . TYR A 1 201 ? -10.252 10.658 -2.256 1.00 92.69 201 TYR A O 1
ATOM 1627 N N . ASP A 1 202 ? -9.571 11.965 -0.559 1.00 90.75 202 ASP A N 1
ATOM 1628 C CA . ASP A 1 202 ? -9.605 13.219 -1.316 1.00 90.75 202 ASP A CA 1
ATOM 1629 C C . ASP A 1 202 ? -8.629 13.176 -2.514 1.00 90.75 202 ASP A C 1
ATOM 1631 O O . ASP A 1 202 ? -8.970 13.608 -3.619 1.00 90.75 202 ASP A O 1
ATOM 1635 N N . LEU A 1 203 ? -7.446 12.567 -2.338 1.00 90.38 203 LEU A N 1
ATOM 1636 C CA . LEU A 1 203 ? -6.499 12.306 -3.433 1.00 90.38 203 LEU A CA 1
ATOM 1637 C C . LEU A 1 203 ? -7.076 11.335 -4.477 1.00 90.38 203 LEU A C 1
ATOM 1639 O O . LEU A 1 203 ? -6.902 11.537 -5.679 1.00 90.38 203 LEU A O 1
ATOM 1643 N N . CYS A 1 204 ? -7.759 10.278 -4.037 1.00 89.75 204 CYS A N 1
ATOM 1644 C CA . CYS A 1 204 ? -8.362 9.284 -4.925 1.00 89.75 204 CYS A CA 1
ATOM 1645 C C . CYS A 1 204 ? -9.560 9.854 -5.704 1.00 89.75 204 CYS A C 1
ATOM 1647 O O . CYS A 1 204 ? -9.717 9.578 -6.894 1.00 89.75 204 CYS A O 1
ATOM 1649 N N . GLU A 1 205 ? -10.367 10.710 -5.074 1.00 87.38 205 GLU A N 1
ATOM 1650 C CA . GLU A 1 205 ? -11.528 11.349 -5.696 1.00 87.38 205 GLU A CA 1
ATOM 1651 C C . GLU A 1 205 ? -11.130 12.188 -6.923 1.00 87.38 205 GLU A C 1
ATOM 1653 O O . GLU A 1 205 ? -11.842 12.192 -7.931 1.00 87.38 205 GLU A O 1
ATOM 1658 N N . PHE A 1 206 ? -9.960 12.837 -6.883 1.00 84.94 206 PHE A N 1
ATOM 1659 C CA . PHE A 1 206 ? -9.390 13.529 -8.041 1.00 84.94 206 PHE A CA 1
ATOM 1660 C C . PHE A 1 206 ? -9.185 12.582 -9.237 1.00 84.94 206 PHE A C 1
ATOM 1662 O O . PHE A 1 206 ? -9.537 12.922 -10.368 1.00 84.94 206 PHE A O 1
ATOM 1669 N N . HIS A 1 207 ? -8.681 11.366 -9.001 1.00 81.12 207 HIS A N 1
ATOM 1670 C CA . HIS A 1 207 ? -8.508 10.360 -10.054 1.00 81.12 207 HIS A CA 1
ATOM 1671 C C . HIS A 1 207 ? -9.835 9.811 -10.566 1.00 81.12 207 HIS A C 1
ATOM 1673 O O . HIS A 1 207 ? -9.998 9.682 -11.777 1.00 81.12 207 HIS A O 1
ATOM 1679 N N . THR A 1 208 ? -10.795 9.551 -9.680 1.00 85.12 208 THR A N 1
ATOM 1680 C CA . THR A 1 208 ? -12.140 9.102 -10.069 1.00 85.12 208 THR A CA 1
ATOM 1681 C C . THR A 1 208 ? -12.848 10.131 -10.950 1.00 85.12 208 THR A C 1
ATOM 1683 O O . THR A 1 208 ? -13.552 9.757 -11.884 1.00 85.12 208 THR A O 1
ATOM 1686 N N . LYS A 1 209 ? -12.648 11.431 -10.694 1.00 85.00 209 LYS A N 1
ATOM 1687 C CA . LYS A 1 209 ? -13.205 12.516 -11.520 1.00 85.00 209 LYS A CA 1
ATOM 1688 C C . LYS A 1 209 ? -12.562 12.587 -12.909 1.00 85.00 209 LYS A C 1
ATOM 1690 O O . LYS A 1 209 ? -13.268 12.847 -13.880 1.00 85.00 209 LYS A O 1
ATOM 1695 N N . ASN A 1 210 ? -11.253 12.352 -13.004 1.00 84.25 210 ASN A N 1
ATOM 1696 C CA . ASN A 1 210 ? -10.516 12.417 -14.270 1.00 84.25 210 ASN A CA 1
ATOM 1697 C C . ASN A 1 210 ? -10.693 11.164 -15.139 1.00 84.25 210 ASN A C 1
ATOM 1699 O O . ASN A 1 210 ? -10.759 11.278 -16.361 1.00 84.25 210 ASN A O 1
ATOM 1703 N N . ASP A 1 211 ? -10.781 9.983 -14.523 1.00 84.62 211 ASP A N 1
ATOM 1704 C CA . ASP A 1 211 ? -11.036 8.712 -15.204 1.00 84.62 211 ASP A CA 1
ATOM 1705 C C . ASP A 1 211 ? -12.025 7.837 -14.403 1.00 84.62 211 ASP A C 1
ATOM 1707 O O . ASP A 1 211 ? -11.619 6.949 -13.641 1.00 84.62 211 ASP A O 1
ATOM 1711 N N . PRO A 1 212 ? -13.344 8.051 -14.587 1.00 80.88 212 PRO A N 1
ATOM 1712 C CA . PRO A 1 212 ? -14.387 7.325 -13.857 1.00 80.88 212 PRO A CA 1
ATOM 1713 C C . PRO A 1 212 ? -14.447 5.820 -14.152 1.00 80.88 212 PRO A C 1
ATOM 1715 O O . PRO A 1 212 ? -15.111 5.073 -13.428 1.00 80.88 212 PRO A O 1
ATOM 1718 N N . ASN A 1 213 ? -13.807 5.365 -15.235 1.00 84.31 213 ASN A N 1
ATOM 1719 C CA . ASN A 1 213 ? -13.831 3.972 -15.682 1.00 84.31 213 ASN A CA 1
ATOM 1720 C C . ASN A 1 213 ? -12.541 3.208 -15.356 1.00 84.31 213 ASN A C 1
ATOM 1722 O O . ASN A 1 213 ? -12.428 2.034 -15.715 1.00 84.31 213 ASN A O 1
ATOM 1726 N N . CYS A 1 214 ? -11.596 3.826 -14.644 1.00 86.12 214 CYS A N 1
ATOM 1727 C CA . CYS A 1 214 ? -10.379 3.157 -14.209 1.00 86.12 214 CYS A CA 1
ATOM 1728 C C . CYS A 1 214 ? -10.686 2.067 -13.168 1.00 86.12 214 CYS A C 1
ATOM 1730 O O . CYS A 1 214 ? -11.019 2.363 -12.018 1.00 86.12 214 CYS A O 1
ATOM 1732 N N . GLN A 1 215 ? -10.520 0.796 -13.551 1.00 87.88 215 GLN A N 1
ATOM 1733 C CA . GLN A 1 215 ? -10.772 -0.344 -12.661 1.00 87.88 215 GLN A CA 1
ATOM 1734 C C . GLN A 1 215 ? -9.904 -0.301 -11.395 1.00 87.88 215 GLN A C 1
ATOM 1736 O O . GLN A 1 215 ? -10.407 -0.538 -10.304 1.00 87.88 215 GLN A O 1
ATOM 1741 N N . ILE A 1 216 ? -8.627 0.080 -11.521 1.00 87.31 216 ILE A N 1
ATOM 1742 C CA . ILE A 1 216 ? -7.695 0.153 -10.383 1.00 87.31 216 ILE A CA 1
ATOM 1743 C C . ILE A 1 216 ? -8.200 1.155 -9.337 1.00 87.31 216 ILE A C 1
ATOM 1745 O O . ILE A 1 216 ? -8.141 0.888 -8.141 1.00 87.31 216 ILE A O 1
ATOM 1749 N N . THR A 1 217 ? -8.728 2.298 -9.774 1.00 88.69 217 THR A N 1
ATOM 1750 C CA . THR A 1 217 ? -9.276 3.314 -8.869 1.00 88.69 217 THR A CA 1
ATOM 1751 C C . THR A 1 217 ? -10.514 2.801 -8.131 1.00 88.69 217 THR A C 1
ATOM 1753 O O . THR A 1 217 ? -10.639 3.035 -6.931 1.00 88.69 217 THR A O 1
ATOM 1756 N N . ARG A 1 218 ? -11.395 2.045 -8.803 1.00 88.75 218 ARG A N 1
ATOM 1757 C CA . ARG A 1 218 ? -12.554 1.406 -8.152 1.00 88.75 218 ARG A CA 1
ATOM 1758 C C . ARG A 1 218 ? -12.123 0.370 -7.119 1.00 88.75 218 ARG A C 1
ATOM 1760 O O . ARG A 1 218 ? -12.573 0.428 -5.978 1.00 88.75 218 ARG A O 1
ATOM 1767 N N . ASP A 1 219 ? -11.179 -0.499 -7.476 1.00 89.81 219 ASP A N 1
ATOM 1768 C CA . ASP A 1 219 ? -10.623 -1.495 -6.553 1.00 89.81 219 ASP A CA 1
ATOM 1769 C C . ASP A 1 219 ? -10.002 -0.818 -5.314 1.00 89.81 219 ASP A C 1
ATOM 1771 O O . ASP A 1 219 ? -10.169 -1.280 -4.183 1.00 89.81 219 ASP A O 1
ATOM 1775 N N . ASN A 1 220 ? -9.332 0.323 -5.505 1.00 92.06 220 ASN A N 1
ATOM 1776 C CA . ASN A 1 220 ? -8.773 1.114 -4.411 1.00 92.06 220 ASN A CA 1
ATOM 1777 C C . ASN A 1 220 ? -9.853 1.690 -3.486 1.00 92.06 220 ASN A C 1
ATOM 1779 O O . ASN A 1 220 ? -9.646 1.722 -2.274 1.00 92.06 220 ASN A O 1
ATOM 1783 N N . LEU A 1 221 ? -10.989 2.145 -4.027 1.00 91.62 221 LEU A N 1
ATOM 1784 C CA . LEU A 1 221 ? -12.111 2.646 -3.226 1.00 91.62 221 LEU A CA 1
ATOM 1785 C C . LEU A 1 221 ? -12.733 1.534 -2.377 1.00 91.62 221 LEU A C 1
ATOM 1787 O O . LEU A 1 221 ? -12.987 1.746 -1.190 1.00 91.62 221 LEU A O 1
ATOM 1791 N N . VAL A 1 222 ? -12.891 0.333 -2.939 1.00 90.75 222 VAL A N 1
ATOM 1792 C CA . VAL A 1 222 ? -13.354 -0.841 -2.183 1.00 90.75 222 VAL A CA 1
ATOM 1793 C C . VAL A 1 222 ? -12.400 -1.140 -1.023 1.00 90.75 222 VAL A C 1
ATOM 1795 O O . VAL A 1 222 ? -12.840 -1.252 0.123 1.00 90.75 222 VAL A O 1
ATOM 1798 N N . LEU A 1 223 ? -11.087 -1.196 -1.286 1.00 91.75 223 LEU A N 1
ATOM 1799 C CA . LEU A 1 223 ? -10.078 -1.404 -0.241 1.00 91.75 223 LEU A CA 1
ATOM 1800 C C . LEU A 1 223 ? -10.123 -0.307 0.830 1.00 91.75 223 LEU A C 1
ATOM 1802 O O . LEU A 1 223 ? -10.089 -0.607 2.022 1.00 91.75 223 LEU A O 1
ATOM 1806 N N . TYR A 1 224 ? -10.242 0.956 0.424 1.00 93.44 224 TYR A N 1
ATOM 1807 C CA . TYR A 1 224 ? -10.374 2.086 1.338 1.00 93.44 224 TYR A CA 1
ATOM 1808 C C . TYR A 1 224 ? -11.596 1.959 2.252 1.00 93.44 224 TYR A C 1
ATOM 1810 O O . TYR A 1 224 ? -11.483 2.181 3.460 1.00 93.44 224 TYR A O 1
ATOM 1818 N N . HIS A 1 225 ? -12.755 1.599 1.702 1.00 89.00 225 HIS A N 1
ATOM 1819 C CA . HIS A 1 225 ? -13.981 1.452 2.479 1.00 89.00 225 HIS A CA 1
ATOM 1820 C C . HIS A 1 225 ? -13.876 0.300 3.478 1.00 89.00 225 HIS A C 1
ATOM 1822 O O . HIS A 1 225 ? -14.241 0.482 4.637 1.00 89.00 225 HIS A O 1
ATOM 1828 N N . LEU A 1 226 ? -13.289 -0.831 3.084 1.00 87.56 226 LEU A N 1
ATOM 1829 C CA . LEU A 1 226 ? -13.016 -1.945 3.996 1.00 87.56 226 LEU A CA 1
ATOM 1830 C C . LEU A 1 226 ? -12.055 -1.552 5.133 1.00 87.56 226 LEU A C 1
ATOM 1832 O O . LEU A 1 226 ? -12.315 -1.854 6.296 1.00 87.56 226 LEU A O 1
ATOM 1836 N N . ILE A 1 227 ? -10.978 -0.822 4.832 1.00 90.31 227 ILE A N 1
ATOM 1837 C CA . ILE A 1 227 ? -10.038 -0.334 5.858 1.00 90.31 227 ILE A CA 1
ATOM 1838 C C . ILE A 1 227 ? -10.715 0.700 6.771 1.00 90.31 227 ILE A C 1
ATOM 1840 O O . ILE A 1 227 ? -10.490 0.720 7.982 1.00 90.31 227 ILE A O 1
ATOM 1844 N N . SER A 1 228 ? -11.580 1.543 6.208 1.00 86.62 228 SER A N 1
ATOM 1845 C CA . SER A 1 228 ? -12.345 2.544 6.955 1.00 86.62 228 SER A CA 1
ATOM 1846 C C . SER A 1 228 ? -13.406 1.911 7.857 1.00 86.62 228 SER A C 1
ATOM 1848 O O . SER A 1 228 ? -13.655 2.432 8.941 1.00 86.62 228 SER A O 1
ATOM 1850 N N . LEU A 1 229 ? -14.001 0.778 7.460 1.00 81.06 229 LEU A N 1
ATOM 1851 C CA . LEU A 1 229 ? -14.861 -0.017 8.341 1.00 81.06 229 LEU A CA 1
ATOM 1852 C C . LEU A 1 229 ? -14.079 -0.496 9.558 1.00 81.06 229 LEU A C 1
ATOM 1854 O O . LEU A 1 229 ? -14.541 -0.275 10.677 1.00 81.06 229 LEU A O 1
ATOM 1858 N N . ASN A 1 230 ? -12.872 -1.033 9.345 1.00 75.81 230 ASN A N 1
ATOM 1859 C CA . ASN A 1 230 ? -11.991 -1.409 10.447 1.00 75.81 230 ASN A CA 1
ATOM 1860 C C . ASN A 1 230 ? -11.728 -0.216 11.370 1.00 75.81 230 ASN A C 1
ATOM 1862 O O . ASN A 1 230 ? -11.795 -0.376 12.581 1.00 75.81 230 ASN A O 1
ATOM 1866 N N . ALA A 1 231 ? -11.510 0.993 10.838 1.00 72.81 231 ALA A N 1
ATOM 1867 C CA . ALA A 1 231 ? -11.291 2.206 11.639 1.00 72.81 231 ALA A CA 1
ATOM 1868 C C . ALA A 1 231 ? -12.482 2.619 12.524 1.00 72.81 231 ALA A C 1
ATOM 1870 O O . ALA A 1 231 ? -12.325 3.486 13.391 1.00 72.81 231 ALA A O 1
ATOM 1871 N N . VAL A 1 232 ? -13.676 2.074 12.266 1.00 67.25 232 VAL A N 1
ATOM 1872 C CA . VAL A 1 232 ? -14.918 2.452 12.945 1.00 67.25 232 VAL A CA 1
ATOM 1873 C C . VAL A 1 232 ? -15.480 1.320 13.805 1.00 67.25 232 VAL A C 1
ATOM 1875 O O . VAL A 1 232 ? -16.165 1.584 14.787 1.00 67.25 232 VAL A O 1
ATOM 1878 N N . THR A 1 233 ? -15.215 0.061 13.477 1.00 65.62 233 THR A N 1
ATOM 1879 C CA . THR A 1 233 ? -15.760 -1.087 14.206 1.00 65.62 233 THR A CA 1
ATOM 1880 C C . THR A 1 233 ? -14.938 -2.343 13.934 1.00 65.62 233 THR A C 1
ATOM 1882 O O . THR A 1 233 ? -14.222 -2.432 12.942 1.00 65.62 233 THR A O 1
ATOM 1885 N N . PHE A 1 234 ? -15.078 -3.345 14.798 1.00 65.69 234 PHE A N 1
ATOM 1886 C CA . PHE A 1 234 ? -14.466 -4.658 14.606 1.00 65.69 234 PHE A CA 1
ATOM 1887 C C . PHE A 1 234 ? -15.368 -5.549 13.745 1.00 65.69 234 PHE A C 1
ATOM 1889 O O . PHE A 1 234 ? -16.591 -5.515 13.911 1.00 65.69 234 PHE A O 1
ATOM 1896 N N . PHE A 1 235 ? -14.794 -6.394 12.883 1.00 66.69 235 PHE A N 1
ATOM 1897 C CA . PHE A 1 235 ? -15.568 -7.371 12.104 1.00 66.69 235 PHE A CA 1
ATOM 1898 C C . PHE A 1 235 ? -16.445 -8.291 12.975 1.00 66.69 235 PHE A C 1
ATOM 1900 O O . PHE A 1 235 ? -17.624 -8.435 12.651 1.00 66.69 235 PHE A O 1
ATOM 1907 N N . PRO A 1 236 ? -15.960 -8.833 14.112 1.00 67.38 236 PRO A N 1
ATOM 1908 C CA . PRO A 1 236 ? -16.804 -9.591 15.038 1.00 67.38 236 PRO A CA 1
ATOM 1909 C C . PRO A 1 236 ? -18.008 -8.803 15.575 1.00 67.38 236 PRO A C 1
ATOM 1911 O O . PRO A 1 236 ? -19.076 -9.367 15.788 1.00 67.38 236 PRO A O 1
ATOM 1914 N N . GLU A 1 237 ? -17.871 -7.488 15.763 1.00 65.50 237 GLU A N 1
ATOM 1915 C CA . GLU A 1 237 ? -18.971 -6.630 16.221 1.00 65.50 237 GLU A CA 1
ATOM 1916 C C . GLU A 1 237 ? -19.972 -6.332 15.098 1.00 65.50 237 GLU A C 1
ATOM 1918 O O . GLU A 1 237 ? -21.178 -6.322 15.347 1.00 65.50 237 GLU A O 1
ATOM 1923 N N . ILE A 1 238 ? -19.497 -6.157 13.855 1.00 67.62 238 ILE A N 1
ATOM 1924 C CA . ILE A 1 238 ? -20.369 -6.095 12.669 1.00 67.62 238 ILE A CA 1
ATOM 1925 C C . ILE A 1 238 ? -21.164 -7.399 12.553 1.00 67.62 238 ILE A C 1
ATOM 1927 O O . ILE A 1 238 ? -22.373 -7.368 12.332 1.00 67.62 238 ILE A O 1
ATOM 1931 N N . GLU A 1 239 ? -20.501 -8.542 12.718 1.00 69.56 239 GLU A N 1
ATOM 1932 C CA . GLU A 1 239 ? -21.126 -9.859 12.645 1.00 69.56 239 GLU A CA 1
ATOM 1933 C C . GLU A 1 239 ? -22.165 -10.059 13.757 1.00 69.56 239 GLU A C 1
ATOM 1935 O O . GLU A 1 239 ? -23.285 -10.485 13.469 1.00 69.56 239 GLU A O 1
ATOM 1940 N N . ARG A 1 240 ? -21.844 -9.684 15.001 1.00 70.06 240 ARG A N 1
ATOM 1941 C CA . ARG A 1 240 ? -22.780 -9.724 16.136 1.00 70.06 240 ARG A CA 1
ATOM 1942 C C . ARG A 1 240 ? -24.020 -8.864 15.877 1.00 70.06 240 ARG A C 1
ATOM 1944 O O . ARG A 1 240 ? -25.146 -9.331 16.057 1.00 70.06 240 ARG A O 1
ATOM 1951 N N . LEU A 1 241 ? -23.816 -7.641 15.374 1.00 65.94 241 LEU A N 1
ATOM 1952 C CA . LEU A 1 241 ? -24.895 -6.732 14.979 1.00 65.94 241 LEU A CA 1
ATOM 1953 C C . LEU A 1 241 ? -25.752 -7.329 13.850 1.00 65.94 241 LEU A C 1
ATOM 1955 O O . LEU A 1 241 ? -26.981 -7.300 13.927 1.00 65.94 241 LEU A O 1
ATOM 1959 N N . ALA A 1 242 ? -25.124 -7.911 12.825 1.00 71.12 242 ALA A N 1
ATOM 1960 C CA . ALA A 1 242 ? -25.814 -8.546 11.703 1.00 71.12 242 ALA A CA 1
ATOM 1961 C C . ALA A 1 242 ? -26.634 -9.775 12.136 1.00 71.12 242 ALA A C 1
ATOM 1963 O O . ALA A 1 242 ? -27.718 -10.018 11.602 1.00 71.12 242 ALA A O 1
ATOM 1964 N N . ARG A 1 243 ? -26.150 -10.523 13.136 1.00 77.06 243 ARG A N 1
ATOM 1965 C CA . ARG A 1 243 ? -26.833 -11.686 13.724 1.00 77.06 243 ARG A CA 1
ATOM 1966 C C . ARG A 1 243 ? -27.959 -11.320 14.697 1.00 77.06 243 ARG A C 1
ATOM 1968 O O . ARG A 1 243 ? -28.702 -12.215 15.092 1.00 77.06 243 ARG A O 1
ATOM 1975 N N . LYS A 1 244 ? -28.131 -10.035 15.041 1.00 68.44 244 LYS A N 1
ATOM 1976 C CA . LYS A 1 244 ? -29.071 -9.554 16.075 1.00 68.44 244 LYS A CA 1
ATOM 1977 C C . LYS A 1 244 ? -28.839 -10.202 17.449 1.00 68.44 244 LYS A C 1
ATOM 1979 O O . LYS A 1 244 ? -29.786 -10.377 18.211 1.00 68.44 244 LYS A O 1
ATOM 1984 N N . GLU A 1 245 ? -27.602 -10.582 17.747 1.00 67.19 245 GLU A N 1
ATOM 1985 C CA . GLU A 1 245 ? -27.209 -10.969 19.105 1.00 67.19 245 GLU A CA 1
ATOM 1986 C C . GLU A 1 245 ? -27.146 -9.704 19.977 1.00 67.19 245 GLU A C 1
ATOM 1988 O O . GLU A 1 245 ? -26.832 -8.631 19.454 1.00 67.19 245 GLU A O 1
ATOM 1993 N N . ASP A 1 246 ? -27.475 -9.808 21.274 1.00 55.19 246 ASP A N 1
ATOM 1994 C CA . ASP A 1 246 ? -27.578 -8.660 22.187 1.00 55.19 246 ASP A CA 1
ATOM 1995 C C . ASP A 1 246 ? -26.319 -7.781 22.105 1.00 55.19 246 ASP A C 1
ATOM 1997 O O . ASP A 1 246 ? -25.209 -8.138 22.521 1.00 55.19 246 ASP A O 1
ATOM 2001 N N . PHE A 1 247 ? -26.492 -6.628 21.461 1.00 53.34 247 PHE A N 1
ATOM 2002 C CA . PHE A 1 247 ? -25.439 -5.668 21.201 1.00 53.34 247 PHE A CA 1
ATOM 2003 C C . PHE A 1 247 ? -25.419 -4.664 22.350 1.00 53.34 247 PHE A C 1
ATOM 2005 O O . PHE A 1 247 ? -26.071 -3.625 22.293 1.00 53.34 247 PHE A O 1
ATOM 2012 N N . ASP A 1 248 ? -24.650 -4.961 23.397 1.00 54.38 248 ASP A N 1
ATOM 2013 C CA . ASP A 1 248 ? -24.575 -4.100 24.590 1.00 54.38 248 ASP A CA 1
ATOM 2014 C C . ASP A 1 248 ? -23.957 -2.715 24.318 1.00 54.38 248 ASP A C 1
ATOM 2016 O O . ASP A 1 248 ? -23.916 -1.859 25.199 1.00 54.38 248 ASP A O 1
ATOM 2020 N N . GLY A 1 249 ? -23.429 -2.467 23.112 1.00 53.75 249 GLY A N 1
ATOM 2021 C CA . GLY A 1 249 ? -22.857 -1.176 22.722 1.00 53.75 249 GLY A CA 1
ATOM 2022 C C . GLY A 1 249 ? -21.582 -0.783 23.468 1.00 53.75 249 GLY A C 1
ATOM 2023 O O . GLY A 1 249 ? -20.957 0.212 23.104 1.00 53.75 249 GLY A O 1
ATOM 2024 N N . THR A 1 250 ? -21.152 -1.559 24.463 1.00 51.47 250 THR A N 1
ATOM 2025 C CA . THR A 1 250 ? -19.990 -1.298 25.325 1.00 51.47 250 THR A CA 1
ATOM 2026 C C . THR A 1 250 ? -18.681 -1.237 24.532 1.00 51.47 250 THR A C 1
ATOM 2028 O O . THR A 1 250 ? -17.847 -0.368 24.777 1.00 51.47 250 THR A O 1
ATOM 2031 N N . SER A 1 251 ? -18.525 -2.087 23.510 1.00 50.91 251 SER A N 1
ATOM 2032 C CA . SER A 1 251 ? -17.360 -2.106 22.611 1.00 50.91 251 SER A CA 1
ATOM 2033 C C . SER A 1 251 ? -17.299 -0.867 21.701 1.00 50.91 251 SER A C 1
ATOM 2035 O O . SER A 1 251 ? -16.229 -0.302 21.479 1.00 50.91 251 SER A O 1
ATOM 2037 N N . LEU A 1 252 ? -18.456 -0.397 21.212 1.00 49.97 252 LEU A N 1
ATOM 2038 C CA . LEU A 1 252 ? -18.566 0.798 20.361 1.00 49.97 252 LEU A CA 1
ATOM 2039 C C . LEU A 1 252 ? -18.431 2.093 21.171 1.00 49.97 252 LEU A C 1
ATOM 2041 O O . LEU A 1 252 ? -17.686 2.992 20.791 1.00 49.97 252 LEU A O 1
ATOM 2045 N N . SER A 1 253 ? -19.084 2.180 22.327 1.00 47.09 253 SER A N 1
ATOM 2046 C CA . SER A 1 253 ? -18.934 3.319 23.244 1.00 47.09 253 SER A CA 1
ATOM 2047 C C . SER A 1 253 ? -17.498 3.461 23.771 1.00 47.09 253 SER A C 1
ATOM 2049 O O . SER A 1 253 ? -17.068 4.563 24.109 1.00 47.09 253 SER A O 1
ATOM 2051 N N . PHE A 1 254 ? -16.710 2.379 23.753 1.00 48.56 254 PHE A N 1
ATOM 2052 C CA . PHE A 1 254 ? -15.291 2.398 24.093 1.00 48.56 254 PHE A CA 1
ATOM 2053 C C . PHE A 1 254 ? -14.391 3.033 23.017 1.00 48.56 254 PHE A C 1
ATOM 2055 O O . PHE A 1 254 ? -13.486 3.792 23.378 1.00 48.56 254 PHE A O 1
ATOM 2062 N N . LEU A 1 255 ? -14.631 2.750 21.729 1.00 49.31 255 LEU A N 1
ATOM 2063 C CA . LEU A 1 255 ? -13.926 3.394 20.607 1.00 49.31 255 LEU A CA 1
ATOM 2064 C C . LEU A 1 255 ? -14.340 4.865 20.439 1.00 49.31 255 LEU A C 1
ATOM 2066 O O . LEU A 1 255 ? -13.537 5.689 20.007 1.00 49.31 255 L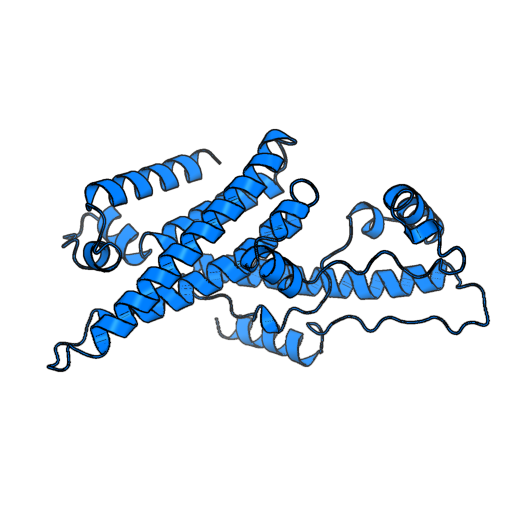EU A O 1
ATOM 2070 N N . PHE A 1 256 ? -15.570 5.207 20.832 1.00 51.22 256 PHE A N 1
ATOM 2071 C CA . PHE A 1 256 ? -16.180 6.513 20.579 1.00 51.22 256 PHE A CA 1
ATOM 2072 C C . PHE A 1 256 ? -16.596 7.248 21.847 1.00 51.22 256 PHE A C 1
ATOM 2074 O O . PHE A 1 256 ? -17.685 7.812 21.902 1.00 51.22 256 PHE A O 1
ATOM 2081 N N . ALA A 1 257 ? -15.702 7.336 22.835 1.00 42.00 257 ALA A N 1
ATOM 2082 C CA . ALA A 1 257 ? -15.933 8.082 24.079 1.00 42.00 257 ALA A CA 1
ATOM 2083 C C . ALA A 1 257 ? -16.332 9.574 23.888 1.00 42.00 257 ALA A C 1
ATOM 2085 O O . ALA A 1 257 ? -16.582 10.269 24.868 1.00 42.00 257 ALA A O 1
ATOM 2086 N N . THR A 1 258 ? -16.404 10.073 22.649 1.00 37.94 258 THR A N 1
ATOM 2087 C CA . THR A 1 258 ? -16.779 11.441 22.275 1.00 37.94 258 THR A CA 1
ATOM 2088 C C . THR A 1 258 ? -17.879 11.555 21.202 1.00 37.94 258 THR A C 1
ATOM 2090 O O . THR A 1 258 ? -18.219 12.682 20.841 1.00 37.94 258 THR A O 1
ATOM 2093 N N . LYS A 1 259 ? -18.464 10.462 20.671 1.00 43.25 259 LYS A N 1
ATOM 2094 C CA . LYS A 1 259 ? -19.514 10.542 19.623 1.00 43.25 259 LYS A CA 1
ATOM 2095 C C . LYS A 1 259 ? -20.684 9.590 19.882 1.00 43.25 259 LYS A C 1
ATOM 2097 O O . LYS A 1 259 ? -20.479 8.406 20.125 1.00 43.25 259 LYS A O 1
ATOM 2102 N N . ASP A 1 260 ? -21.905 10.124 19.779 1.00 45.88 260 ASP A N 1
ATOM 2103 C CA . ASP A 1 260 ? -23.168 9.392 19.937 1.00 45.88 260 ASP A CA 1
ATOM 2104 C C . ASP A 1 260 ? -23.197 8.098 19.111 1.00 45.88 260 ASP A C 1
ATOM 2106 O O . ASP A 1 260 ? -22.862 8.103 17.923 1.00 45.88 260 ASP A O 1
ATOM 2110 N N . VAL A 1 261 ? -23.688 7.008 19.710 1.00 44.94 261 VAL A N 1
ATOM 2111 C CA . VAL A 1 261 ? -23.851 5.681 19.075 1.00 44.94 261 VAL A CA 1
ATOM 2112 C C . VAL A 1 261 ? -24.611 5.774 17.740 1.00 44.94 261 VAL A C 1
ATOM 2114 O O . VAL A 1 261 ? -24.258 5.102 16.770 1.00 44.94 261 VAL A O 1
ATOM 2117 N N . TYR A 1 262 ? -25.585 6.683 17.644 1.00 45.84 262 TYR A N 1
ATOM 2118 C CA . TYR A 1 262 ? -26.336 6.974 16.417 1.00 45.84 262 TYR A CA 1
ATOM 2119 C C . TYR A 1 262 ? -25.472 7.566 15.291 1.00 45.84 262 TYR A C 1
ATOM 2121 O O . TYR A 1 262 ? -25.674 7.251 14.119 1.00 45.84 262 TYR A O 1
ATOM 2129 N N . THR A 1 263 ? -24.465 8.377 15.628 1.00 54.88 263 THR A N 1
ATOM 2130 C CA . THR A 1 263 ? -23.512 8.933 14.651 1.00 54.88 263 THR A CA 1
ATOM 2131 C C . THR A 1 263 ? -22.620 7.834 14.079 1.00 54.88 263 THR A C 1
ATOM 2133 O O . THR A 1 263 ? -22.255 7.870 12.904 1.00 54.88 263 THR A O 1
ATOM 2136 N N . VAL A 1 264 ? -22.278 6.836 14.896 1.00 54.72 264 VAL A N 1
ATOM 2137 C CA . VAL A 1 264 ? -21.437 5.709 14.483 1.00 54.72 264 VAL A CA 1
ATOM 2138 C C . VAL A 1 264 ? -22.203 4.745 13.587 1.00 54.72 264 VAL A C 1
ATOM 2140 O O . VAL A 1 264 ? -21.691 4.382 12.532 1.00 54.72 264 VAL A O 1
ATOM 2143 N N . GLN A 1 265 ? -23.444 4.400 13.943 1.00 55.22 265 GLN A N 1
ATOM 2144 C CA . GLN A 1 265 ? -24.321 3.634 13.054 1.00 55.22 265 GLN A CA 1
ATOM 2145 C C . GLN A 1 265 ? -24.526 4.359 11.719 1.00 55.22 265 GLN A C 1
ATOM 2147 O O . GLN A 1 265 ? -24.354 3.747 10.671 1.00 55.22 265 GLN A O 1
ATOM 2152 N N . GLY A 1 266 ? -24.796 5.670 11.735 1.00 59.72 266 GLY A N 1
ATOM 2153 C CA . GLY A 1 266 ? -24.928 6.465 10.509 1.00 59.72 266 GLY A CA 1
ATOM 2154 C C . GLY A 1 266 ? -23.667 6.450 9.635 1.00 59.72 266 GLY A C 1
ATOM 2155 O O . GLY A 1 266 ? -23.761 6.326 8.415 1.00 59.72 266 GLY A O 1
ATOM 2156 N N . LYS A 1 267 ? -22.476 6.508 10.245 1.00 63.53 267 LYS A N 1
ATOM 2157 C CA . LYS A 1 267 ? -21.203 6.349 9.524 1.00 63.53 267 LYS A CA 1
ATOM 2158 C C . LYS A 1 267 ? -21.020 4.943 8.962 1.00 63.53 267 LYS A C 1
ATOM 2160 O O . LYS A 1 267 ? -20.591 4.819 7.822 1.00 63.53 267 LYS A O 1
ATOM 2165 N N . LEU A 1 268 ? -21.353 3.911 9.733 1.00 62.84 268 LEU A N 1
ATOM 2166 C CA . LEU A 1 268 ? -21.302 2.516 9.298 1.00 62.84 268 LEU A CA 1
ATOM 2167 C C . LEU A 1 268 ? -22.194 2.282 8.081 1.00 62.84 268 LEU A C 1
ATOM 2169 O O . LEU A 1 268 ? -21.697 1.829 7.055 1.00 62.84 268 LEU A O 1
ATOM 2173 N N . PHE A 1 269 ? -23.466 2.675 8.160 1.00 67.50 269 PHE A N 1
ATOM 2174 C CA . PHE A 1 269 ? -24.390 2.590 7.029 1.00 67.50 269 PHE A CA 1
ATOM 2175 C C . PHE A 1 269 ? -23.883 3.389 5.827 1.00 67.50 269 PHE A C 1
ATOM 2177 O O . PHE A 1 269 ? -23.843 2.855 4.728 1.00 67.50 269 PHE A O 1
ATOM 2184 N N . SER A 1 270 ? -23.373 4.609 6.033 1.00 70.38 270 SER A N 1
ATOM 2185 C CA . SER A 1 270 ? -22.808 5.407 4.938 1.00 70.38 270 SER A CA 1
ATOM 2186 C C . SER A 1 270 ? -21.606 4.740 4.259 1.00 70.38 270 SER A C 1
ATOM 2188 O O . SER A 1 270 ? -21.482 4.815 3.038 1.00 70.38 270 SER A O 1
ATOM 2190 N N . ILE A 1 271 ? -20.714 4.095 5.018 1.00 69.00 271 ILE A N 1
ATOM 2191 C CA . ILE A 1 271 ? -19.561 3.384 4.447 1.00 69.00 271 ILE A CA 1
ATOM 2192 C C . ILE A 1 271 ? -20.026 2.131 3.699 1.00 69.00 271 ILE A C 1
ATOM 2194 O O . ILE A 1 271 ? -19.539 1.871 2.603 1.00 69.00 271 ILE A O 1
ATOM 2198 N N . VAL A 1 272 ? -20.980 1.385 4.259 1.00 68.56 272 VAL A N 1
ATOM 2199 C CA . VAL A 1 272 ? -21.548 0.185 3.632 1.00 68.56 272 VAL A CA 1
ATOM 2200 C C . VAL A 1 272 ? -22.272 0.536 2.328 1.00 68.56 272 VAL A C 1
ATOM 2202 O O . VAL A 1 272 ? -22.018 -0.100 1.309 1.00 68.56 272 VAL A O 1
ATOM 2205 N N . ASP A 1 273 ? -23.090 1.590 2.317 1.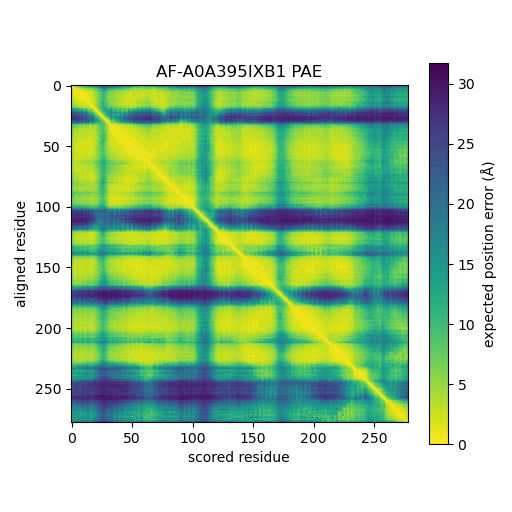00 69.06 273 ASP A N 1
ATOM 2206 C CA . ASP A 1 273 ? -23.783 2.064 1.113 1.00 69.06 273 ASP A CA 1
ATOM 2207 C C . ASP A 1 273 ? -22.790 2.473 0.018 1.00 69.06 273 ASP A C 1
ATOM 2209 O O . ASP A 1 273 ? -22.962 2.121 -1.148 1.00 69.06 273 ASP A O 1
ATOM 2213 N N . LYS A 1 274 ? -21.709 3.172 0.390 1.00 73.56 274 LYS A N 1
ATOM 2214 C CA . LYS A 1 274 ? -20.638 3.536 -0.549 1.00 73.56 274 LYS A CA 1
ATOM 2215 C C . LYS A 1 274 ? -19.892 2.313 -1.074 1.00 73.56 274 LYS A C 1
ATOM 2217 O O . LYS A 1 274 ? -19.589 2.269 -2.262 1.00 73.56 274 LYS A O 1
ATOM 2222 N N . LEU A 1 275 ? -19.640 1.315 -0.229 1.00 68.00 275 LEU A N 1
ATOM 2223 C CA . LEU A 1 275 ? -18.979 0.071 -0.625 1.00 68.00 275 LEU A CA 1
ATOM 2224 C C . LEU A 1 275 ? -19.807 -0.720 -1.649 1.00 68.00 275 LEU A C 1
ATOM 2226 O O . LEU A 1 275 ? -19.231 -1.284 -2.569 1.00 68.00 275 LEU A O 1
ATOM 2230 N N . PHE A 1 276 ? -21.139 -0.717 -1.539 1.00 68.50 276 PHE A N 1
ATOM 2231 C CA . PHE A 1 276 ? -22.021 -1.341 -2.535 1.00 68.50 276 PHE A CA 1
ATOM 2232 C C . PHE A 1 276 ? -22.255 -0.491 -3.796 1.00 68.50 276 PHE A C 1
ATOM 2234 O O . PHE A 1 276 ? -22.760 -1.012 -4.789 1.00 68.50 276 PHE A O 1
ATOM 2241 N N . ALA A 1 277 ? -21.914 0.799 -3.762 1.00 64.19 277 ALA A N 1
ATOM 2242 C CA . ALA A 1 277 ? -22.019 1.710 -4.902 1.00 64.19 277 ALA A CA 1
ATOM 2243 C C . ALA A 1 277 ? -20.713 1.856 -5.712 1.00 64.19 277 ALA A C 1
ATOM 2245 O O . ALA A 1 277 ? -20.740 2.473 -6.778 1.00 64.19 277 ALA A O 1
ATOM 2246 N N . SER A 1 278 ? -19.594 1.338 -5.189 1.00 60.78 278 SER A N 1
ATOM 2247 C CA . SER A 1 278 ? -18.248 1.373 -5.792 1.00 60.78 278 SER A CA 1
ATOM 2248 C C . SER A 1 278 ? -18.030 0.213 -6.761 1.00 60.78 278 SER A C 1
ATOM 2250 O O . SER A 1 278 ? -17.375 0.441 -7.805 1.00 60.78 278 SER A O 1
#

Sequence (278 aa):
MAQRGMYLAMLKHAGMLEPHIPMTPSFNEAPNPEMVWKIWLQREKRSRLVYNWVIVDQELSLFHDTAPIISITELETPMPGLECLWLAKSANEWAKIVQQTYVGTDWLLNSSSIETPPIETSLCGLFRDMLSDNIERRHGQLSPLQLKLLLHPLHSSLCHLHQALSFHSEAYSSRQGTRTVTKASNLLRLEEAQSLLQKWYDLCEFHTKNDPNCQITRDNLVLYHLISLNAVTFFPEIERLARKEDFDGTSLSFLFATKDVYTVQGKLFSIVDKLFAS

Organism: NCBI:txid38457

Radius of gyration: 22.52 Å; Cα contacts (8 Å, |Δi|>4): 224; chains: 1; bounding box: 64×41×69 Å

pLDDT: mean 77.05, std 16.76, range [36.31, 96.06]

Mean predicted aligned error: 10.86 Å
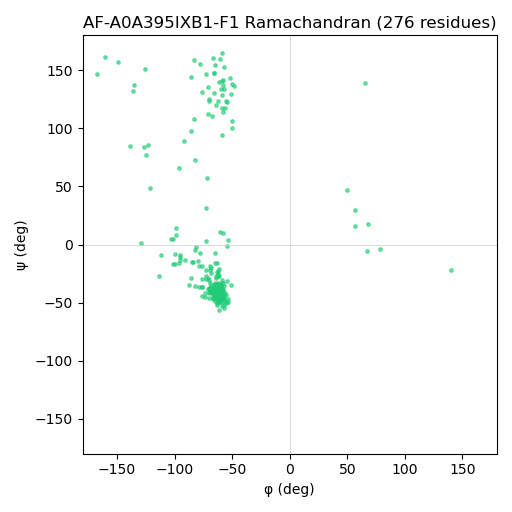
Secondary structure (DSSP, 8-state):
-HHHHHHHHHHHHTTTTSPPPP----TTSPPPHHHHHHHHHHHHHHHHHHHHHHHHHHHHHHHTT---SS-GGG--SBPPPPHHHHT-SSHHHHHHHHHHHHBTBGGGTSTT----S--PPBHHHHHHHHHTTGGGGGTTTS-HHHHHHHHHHHHHHHHHHHHHHHTTSS---S-HHHHHHHHHHHHHHHHHHHHHHHHHHHHHHHHHHH-TT-HHHHHHHHHHHHHHHHTT--HHHHHHHHTT----SHHHHHHTTTS-HHHHHHHHHHHHHHHHH-